Protein AF-A0A6A6E5L9-F1 (afdb_monomer_lite)

Organism: NCBI:txid1314779

Radius of gyration: 27.43 Å; chains: 1; bounding box: 79×65×77 Å

Sequence (277 aa):
MTTSHSPRHNPTTTSSPSPSDLKARLESALSDPRILITPLNTTIYTLPFGHSGFISYLLSRPDVQGPWKAHIEHPFLDRLANGTLPVEAFKYYMIQDYLYLIHFARANALAAYKATSMSTISRSAEIILHIQREMNLHASYCAELGVSLDEINATEEDQACTAYTRYLLDVGMREDWFALHVALAPCLIGYWVIARRLYEDPRTKKGEDGNRYWRWIENYVAKDYTEAVDLGTELLNENATMQSPTRIEEIVKIFIHATNMEKGFWDMGFGKIGEEQ

InterPro domains:
  IPR004305 Thiaminase-2/PQQC [PF03070] (62-269)
  IPR016084 Haem oxygenase-like, multi-helical [G3DSA:1.20.910.10] (48-270)
  IPR016084 Haem oxygenase-like, multi-helical [SSF48613] (52-270)
  IPR027574 Thiaminase II [TIGR04306] (65-270)
  IPR050967 Thiamine Salvage Pathway TenA [PTHR43198] (68-270)

Secondary structure (DSSP, 8-state):
---PPPPPPPPP--PPPPHHHHHHHHHHHHT-TT-------------S--TTHHHHHHHHSHHHHHHHHHHHT-HHHHHHHTT-S-HHHHHHHHHHHHHHHHHHHHHHHHHHHH-SSHHHHHHHHHHHHHHHHHHHHHHHHHHHTT--HHHHHHSPPPHHHHHHHHHHHHHHHHS-HHHHHHHHHHHHHHHHHHHHHHHH-TTS--GGGT-TTHHHHHHHTSHHHHHHHHHHHHHHHHHHTTS-HHHHHHHHHHHHHHHHHHHHHHHHHHHTTT---

Structure (mmCIF, N/CA/C/O backbone):
data_AF-A0A6A6E5L9-F1
#
_entry.id   AF-A0A6A6E5L9-F1
#
loop_
_atom_site.group_PDB
_atom_site.id
_atom_site.type_symbol
_atom_site.label_atom_id
_atom_site.label_alt_id
_atom_site.label_comp_id
_atom_site.label_asym_id
_atom_site.label_entity_id
_atom_site.label_seq_id
_atom_site.pdbx_PDB_ins_code
_atom_site.Cartn_x
_atom_site.Cartn_y
_atom_site.Cartn_z
_atom_site.occupancy
_atom_site.B_iso_or_equiv
_atom_site.auth_seq_id
_atom_site.auth_comp_id
_atom_site.auth_asym_id
_atom_site.auth_atom_id
_atom_site.pdbx_PDB_model_num
ATOM 1 N N . MET A 1 1 ? 53.138 50.948 -14.568 1.00 43.00 1 MET A N 1
AT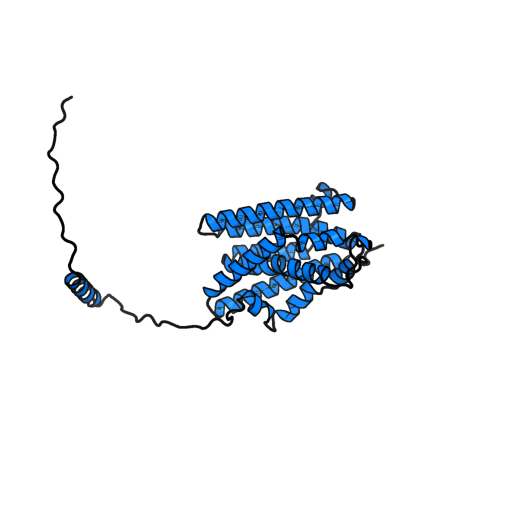OM 2 C CA . MET A 1 1 ? 52.969 49.595 -15.135 1.00 43.00 1 MET A CA 1
ATOM 3 C C . MET A 1 1 ? 52.291 49.741 -16.482 1.00 43.00 1 MET A C 1
ATOM 5 O O . MET A 1 1 ? 51.139 50.142 -16.543 1.00 43.00 1 MET A O 1
ATOM 9 N N . THR A 1 2 ? 53.061 49.553 -17.543 1.00 42.50 2 THR A N 1
ATOM 10 C CA . THR A 1 2 ? 52.656 49.590 -18.948 1.00 42.50 2 THR A CA 1
ATOM 11 C C . THR A 1 2 ? 52.268 48.179 -19.382 1.00 42.50 2 THR A C 1
ATOM 13 O O . THR A 1 2 ? 53.052 47.256 -19.180 1.00 42.50 2 THR A O 1
ATOM 16 N N . THR A 1 3 ? 51.103 47.990 -20.001 1.00 41.62 3 THR A N 1
ATOM 17 C CA . THR A 1 3 ? 50.814 46.770 -20.771 1.00 41.62 3 THR A CA 1
ATOM 18 C C . THR A 1 3 ? 50.165 47.126 -22.105 1.00 41.62 3 THR A C 1
ATOM 20 O O . THR A 1 3 ? 49.271 47.965 -22.207 1.00 41.62 3 THR A O 1
ATOM 23 N N . SER A 1 4 ? 50.730 46.525 -23.148 1.00 38.88 4 SER A N 1
ATOM 24 C CA . SER A 1 4 ? 50.510 46.761 -24.570 1.00 38.88 4 SER A CA 1
ATOM 25 C C . SER A 1 4 ? 49.188 46.183 -25.079 1.00 38.88 4 SER A C 1
ATOM 27 O O . SER A 1 4 ? 48.827 45.058 -24.736 1.00 38.88 4 SER A O 1
ATOM 29 N N . HIS A 1 5 ? 48.525 46.900 -25.986 1.00 41.97 5 HIS A N 1
ATOM 30 C CA . HIS A 1 5 ? 47.459 46.356 -26.830 1.00 41.97 5 HIS A CA 1
ATOM 31 C C . HIS A 1 5 ? 48.035 45.373 -27.864 1.00 41.97 5 HIS A C 1
ATOM 33 O O . HIS A 1 5 ? 48.866 45.761 -28.681 1.00 41.97 5 HIS A O 1
ATOM 39 N N . SER A 1 6 ? 47.565 44.122 -27.853 1.00 42.47 6 SER A N 1
ATOM 40 C CA . SER A 1 6 ? 47.722 43.181 -28.976 1.00 42.47 6 SER A CA 1
ATOM 41 C C . SER A 1 6 ? 46.487 43.245 -29.890 1.00 42.47 6 SER A C 1
ATOM 43 O O . SER A 1 6 ? 45.378 43.422 -29.377 1.00 42.47 6 SER A O 1
ATOM 45 N N . PRO A 1 7 ? 46.626 43.105 -31.221 1.00 46.38 7 PRO A N 1
ATOM 46 C CA . PRO A 1 7 ? 45.493 43.172 -32.137 1.00 46.38 7 PRO A CA 1
ATOM 47 C C . PRO A 1 7 ? 44.676 41.871 -32.119 1.00 46.38 7 PRO A C 1
ATOM 49 O O . PRO A 1 7 ? 45.222 40.773 -32.026 1.00 46.38 7 PRO A O 1
ATOM 52 N N . ARG A 1 8 ? 43.346 42.002 -32.215 1.00 43.66 8 ARG A N 1
ATOM 53 C CA . ARG A 1 8 ? 42.407 40.873 -32.321 1.00 43.66 8 ARG A CA 1
ATOM 54 C C . ARG A 1 8 ? 42.638 40.120 -33.634 1.00 43.66 8 ARG A C 1
ATOM 56 O O . ARG A 1 8 ? 42.518 40.706 -34.706 1.00 43.66 8 ARG A O 1
ATOM 63 N N . HIS A 1 9 ? 42.899 38.818 -33.545 1.00 44.38 9 HIS A N 1
ATOM 64 C CA . HIS A 1 9 ? 42.764 37.901 -34.673 1.00 44.38 9 HIS A CA 1
ATOM 65 C C . HIS A 1 9 ? 41.279 37.740 -35.027 1.00 44.38 9 HIS A C 1
ATOM 67 O O . HIS A 1 9 ? 40.472 37.374 -34.172 1.00 44.38 9 HIS A O 1
ATOM 73 N N . ASN A 1 10 ? 40.921 38.000 -36.286 1.00 44.16 10 ASN A N 1
ATOM 74 C CA . ASN A 1 10 ? 39.631 37.584 -36.832 1.00 44.16 10 ASN A CA 1
ATOM 75 C C . ASN A 1 10 ? 39.583 36.048 -36.894 1.00 44.16 10 ASN A C 1
ATOM 77 O O . ASN A 1 10 ? 40.533 35.451 -37.410 1.00 44.16 10 ASN A O 1
ATOM 81 N N . PRO A 1 11 ? 38.506 35.397 -36.422 1.00 45.00 11 PRO A N 1
ATOM 82 C CA . PRO A 1 11 ? 38.329 33.971 -36.629 1.00 45.00 11 PRO A CA 1
ATOM 83 C C . PRO A 1 11 ? 38.102 33.715 -38.121 1.00 45.00 11 PRO A C 1
ATOM 85 O O . PRO A 1 11 ? 37.200 34.280 -38.740 1.00 45.00 11 PRO A O 1
ATOM 88 N N . THR A 1 12 ? 38.951 32.878 -38.706 1.00 46.78 12 THR A N 1
ATOM 89 C CA . THR A 1 12 ? 38.753 32.302 -40.033 1.00 46.78 12 THR A CA 1
ATOM 90 C C . THR A 1 12 ? 37.403 31.592 -40.063 1.00 46.78 12 THR A C 1
ATOM 92 O O . THR A 1 12 ? 37.143 30.686 -39.275 1.00 46.78 12 THR A O 1
ATOM 95 N N . THR A 1 13 ? 36.528 32.014 -40.974 1.00 48.62 13 THR A N 1
ATOM 96 C CA . THR A 1 13 ? 35.259 31.346 -41.262 1.00 48.62 13 THR A CA 1
ATOM 97 C C . THR A 1 13 ? 35.551 29.973 -41.856 1.00 48.62 13 THR A C 1
ATOM 99 O O . THR A 1 13 ? 35.798 29.849 -43.055 1.00 48.62 13 THR A O 1
ATOM 102 N N . THR A 1 14 ? 35.557 28.934 -41.027 1.00 55.47 14 THR A N 1
ATOM 103 C CA . THR A 1 14 ? 35.505 27.555 -41.507 1.00 55.47 14 THR A CA 1
ATOM 104 C C . THR A 1 14 ? 34.090 27.305 -42.017 1.00 55.47 14 THR A C 1
ATOM 106 O O . THR A 1 14 ? 33.135 27.214 -41.249 1.00 55.47 14 THR A O 1
ATOM 109 N N . SER A 1 15 ? 33.932 27.265 -43.339 1.00 63.59 15 SER A N 1
ATOM 110 C CA . SER A 1 15 ? 32.669 26.891 -43.972 1.00 63.59 15 SER A CA 1
ATOM 111 C C . SER A 1 15 ? 32.269 25.488 -43.521 1.00 63.59 15 SER A C 1
ATOM 113 O O . SER A 1 15 ? 33.078 24.559 -43.597 1.00 63.59 15 SER A O 1
ATOM 115 N N . SER A 1 16 ? 31.029 25.334 -43.063 1.00 62.22 16 SER A N 1
ATOM 116 C CA . SER A 1 16 ? 30.440 24.043 -42.713 1.00 62.22 16 SER A CA 1
ATOM 117 C C . SER A 1 16 ? 30.610 23.057 -43.878 1.00 62.22 16 SER A C 1
ATOM 119 O O . SER A 1 16 ? 30.352 23.442 -45.021 1.00 62.22 16 SER A O 1
ATOM 121 N N . PRO A 1 17 ? 31.043 21.809 -43.628 1.00 67.75 17 PRO A N 1
ATOM 122 C CA . PRO A 1 17 ? 31.227 20.832 -44.694 1.00 67.75 17 PRO A CA 1
ATOM 123 C C . PRO A 1 17 ? 29.906 20.574 -45.420 1.00 67.75 17 PRO A C 1
ATOM 125 O O . PRO A 1 17 ? 28.837 20.540 -44.802 1.00 67.75 17 PRO A O 1
ATOM 128 N N . SER A 1 18 ? 29.985 20.388 -46.736 1.00 77.88 18 SER A N 1
ATOM 129 C CA . SER A 1 18 ? 28.808 20.083 -47.544 1.00 77.88 18 SER A CA 1
ATOM 130 C C . SER A 1 18 ? 28.237 18.701 -47.173 1.00 77.88 18 SER A C 1
ATOM 132 O O . SER A 1 18 ? 28.981 17.826 -46.716 1.00 77.88 18 SER A O 1
ATOM 134 N N . PRO A 1 19 ? 26.936 18.440 -47.392 1.00 71.19 19 PRO A N 1
ATOM 135 C CA . PRO A 1 19 ? 26.351 17.113 -47.175 1.00 71.19 19 PRO A CA 1
ATOM 136 C C . PRO A 1 19 ? 27.076 15.988 -47.937 1.00 71.19 19 PRO A C 1
ATOM 138 O O . PRO A 1 19 ? 27.169 14.864 -47.444 1.00 71.19 19 PRO A O 1
ATOM 141 N N . SER A 1 20 ? 27.643 16.294 -49.109 1.00 76.31 20 SER A N 1
ATOM 142 C CA . SER A 1 20 ? 28.487 15.376 -49.882 1.00 76.31 20 SER A CA 1
ATOM 143 C C . SER A 1 20 ? 29.809 15.048 -49.185 1.00 76.31 20 SER A C 1
ATOM 145 O O . SER A 1 20 ? 30.200 13.882 -49.166 1.00 76.31 20 SER A O 1
ATOM 147 N N . ASP A 1 21 ? 30.459 16.032 -48.556 1.00 78.12 21 ASP A N 1
ATOM 148 C CA . ASP A 1 21 ? 31.702 15.807 -47.804 1.00 78.12 21 ASP A CA 1
ATOM 149 C C . ASP A 1 21 ? 31.453 14.955 -46.557 1.00 78.12 21 ASP A C 1
ATOM 151 O O . ASP A 1 21 ? 32.252 14.087 -46.210 1.00 78.12 21 ASP A O 1
ATOM 155 N N . LEU A 1 22 ? 30.320 15.171 -45.885 1.00 71.38 22 LEU A N 1
ATOM 156 C CA . LEU A 1 22 ? 29.892 14.361 -44.744 1.00 71.38 22 LEU A CA 1
ATOM 157 C C . LEU A 1 22 ? 29.642 12.904 -45.142 1.00 71.38 22 LEU A C 1
ATOM 159 O O . LEU A 1 22 ? 30.108 12.000 -44.450 1.00 71.38 22 LEU A O 1
ATOM 163 N N . LYS A 1 23 ? 28.966 12.674 -46.273 1.00 73.00 23 LYS A N 1
ATOM 164 C CA . LYS A 1 23 ? 28.706 11.327 -46.793 1.00 73.00 23 LYS A CA 1
ATOM 165 C C . LYS A 1 23 ? 30.001 10.592 -47.145 1.00 73.00 23 LYS A C 1
ATOM 167 O O . LYS A 1 23 ? 30.191 9.469 -46.692 1.00 73.00 23 LYS A O 1
ATOM 172 N N . ALA A 1 24 ? 30.917 11.240 -47.865 1.00 78.00 24 ALA A N 1
ATOM 173 C CA . ALA A 1 24 ? 32.201 10.641 -48.232 1.00 78.00 24 ALA A CA 1
ATOM 174 C C . ALA A 1 24 ? 33.064 10.308 -47.000 1.00 78.00 24 ALA A C 1
ATOM 176 O O . ALA A 1 24 ? 33.714 9.264 -46.946 1.00 78.00 24 ALA A O 1
ATOM 177 N N . ARG A 1 25 ? 33.038 11.167 -45.970 1.00 79.62 25 ARG A N 1
ATOM 178 C CA . ARG A 1 25 ? 33.730 10.911 -44.695 1.00 79.62 25 ARG A CA 1
ATOM 179 C C . ARG A 1 25 ? 33.116 9.747 -43.920 1.00 79.62 25 ARG A C 1
ATOM 181 O O . ARG A 1 25 ? 33.861 8.971 -43.330 1.00 79.62 25 ARG A O 1
ATOM 188 N N . LEU A 1 26 ? 31.790 9.615 -43.934 1.00 73.06 26 LEU A N 1
ATOM 189 C CA . LEU A 1 26 ? 31.078 8.473 -43.356 1.00 73.06 26 LEU A CA 1
ATOM 190 C C . LEU A 1 26 ? 31.425 7.173 -44.084 1.00 73.06 26 LEU A C 1
ATOM 192 O O . LEU A 1 26 ? 31.803 6.209 -43.433 1.00 73.06 26 LEU A O 1
ATOM 196 N N . GLU A 1 27 ? 31.370 7.153 -45.415 1.00 78.25 27 GLU A N 1
ATOM 197 C CA . GLU A 1 27 ? 31.718 5.974 -46.219 1.00 78.25 27 GLU A CA 1
ATOM 198 C C . GLU A 1 27 ? 33.181 5.556 -46.017 1.00 78.25 27 GLU A C 1
ATOM 200 O O . GLU A 1 27 ? 33.467 4.373 -45.836 1.00 78.25 27 GLU A O 1
ATOM 205 N N . SER A 1 28 ? 34.104 6.522 -45.955 1.00 77.12 28 SER A N 1
ATOM 206 C CA . SER A 1 28 ? 35.512 6.249 -45.653 1.00 77.12 28 SER A CA 1
ATOM 207 C C . SER A 1 28 ? 35.699 5.684 -44.244 1.00 77.12 28 SER A C 1
ATOM 209 O O . SER A 1 28 ? 36.419 4.701 -44.081 1.00 77.12 28 SER A O 1
ATOM 211 N N . ALA A 1 29 ? 35.030 6.243 -43.233 1.00 73.00 29 ALA A N 1
ATOM 212 C CA . ALA A 1 29 ? 35.101 5.722 -41.871 1.00 73.00 29 ALA A CA 1
ATOM 213 C C . ALA A 1 29 ? 34.538 4.294 -41.791 1.00 73.00 29 ALA A C 1
ATOM 215 O O . ALA A 1 29 ? 35.174 3.415 -41.224 1.00 73.00 29 ALA A O 1
ATOM 216 N N . LEU A 1 30 ? 33.397 4.034 -42.432 1.00 70.75 30 LEU A N 1
ATOM 217 C CA . LEU A 1 30 ? 32.741 2.722 -42.459 1.00 70.75 30 LEU A CA 1
ATOM 218 C C . LEU A 1 30 ? 33.534 1.647 -43.224 1.00 70.75 30 LEU A C 1
ATOM 220 O O . LEU A 1 30 ? 33.251 0.464 -43.069 1.00 70.75 30 LEU A O 1
ATOM 224 N N . SER A 1 31 ? 34.528 2.042 -44.026 1.00 73.25 31 SER A N 1
ATOM 225 C CA . SER A 1 31 ? 35.445 1.123 -44.712 1.00 73.25 31 SER A CA 1
ATOM 226 C C . SER A 1 31 ? 36.648 0.680 -43.865 1.00 73.25 31 SER A C 1
ATOM 228 O O . SER A 1 31 ? 37.411 -0.182 -44.304 1.00 73.25 31 SER A O 1
ATOM 230 N N . ASP A 1 32 ? 36.834 1.238 -42.659 1.00 80.19 32 ASP A N 1
ATOM 231 C CA . ASP A 1 32 ? 37.875 0.782 -41.732 1.00 80.19 32 ASP A CA 1
ATOM 232 C C . ASP A 1 32 ? 37.552 -0.653 -41.270 1.00 80.19 32 ASP A C 1
ATOM 234 O O . ASP A 1 32 ? 36.516 -0.869 -40.639 1.00 80.19 32 ASP A O 1
ATOM 238 N N . PRO A 1 33 ? 38.424 -1.647 -41.520 1.00 66.00 33 PRO A N 1
ATOM 239 C CA . PRO A 1 33 ? 38.170 -3.047 -41.174 1.00 66.00 33 PRO A CA 1
ATOM 240 C C . PRO A 1 33 ? 38.091 -3.307 -39.659 1.00 66.00 33 PRO A C 1
ATOM 242 O O . PRO A 1 33 ? 37.761 -4.417 -39.244 1.00 66.00 33 PRO A O 1
ATOM 245 N N . ARG A 1 34 ? 38.394 -2.305 -38.821 1.00 72.50 34 ARG A N 1
ATOM 246 C CA . ARG A 1 34 ? 38.190 -2.333 -37.363 1.00 72.50 34 ARG A CA 1
ATOM 247 C C . ARG A 1 34 ? 36.791 -1.876 -36.948 1.00 72.50 34 ARG A C 1
ATOM 249 O O . ARG A 1 34 ? 36.420 -2.060 -35.791 1.00 72.50 34 ARG A O 1
ATOM 256 N N . ILE A 1 35 ? 36.028 -1.267 -37.855 1.00 60.81 35 ILE A N 1
ATOM 257 C CA . ILE A 1 35 ? 34.650 -0.854 -37.608 1.00 60.81 35 ILE A CA 1
ATOM 258 C C . ILE A 1 35 ? 33.733 -2.034 -37.921 1.00 60.81 35 ILE A C 1
ATOM 260 O O . ILE A 1 35 ? 33.514 -2.411 -39.070 1.00 60.81 35 ILE A O 1
ATOM 264 N N . LEU A 1 36 ? 33.185 -2.626 -36.862 1.00 50.28 36 LEU A N 1
ATOM 265 C CA . LEU A 1 36 ? 32.186 -3.679 -36.966 1.00 50.28 36 LEU A CA 1
ATOM 266 C C . LEU A 1 36 ? 30.808 -3.035 -37.179 1.00 50.28 36 LEU A C 1
ATOM 268 O O . LEU A 1 36 ? 30.221 -2.493 -36.244 1.00 50.28 36 LEU A O 1
ATOM 272 N N . ILE A 1 37 ? 30.290 -3.083 -38.406 1.00 63.22 37 ILE A N 1
ATOM 273 C CA . ILE A 1 37 ? 28.920 -2.653 -38.708 1.00 63.22 37 ILE A CA 1
ATOM 274 C C . ILE A 1 37 ? 28.002 -3.852 -38.496 1.00 63.22 37 ILE A C 1
ATOM 276 O O . ILE A 1 37 ? 27.889 -4.726 -39.355 1.00 63.22 37 ILE A O 1
ATOM 280 N N . THR A 1 38 ? 27.351 -3.912 -37.340 1.00 57.47 38 THR A N 1
ATOM 281 C CA . THR A 1 38 ? 26.276 -4.872 -37.096 1.00 57.47 38 THR A CA 1
ATOM 282 C C . THR A 1 38 ? 24.935 -4.232 -37.461 1.00 57.47 38 THR A C 1
ATOM 284 O O . THR A 1 38 ? 24.665 -3.100 -37.052 1.00 57.47 38 THR A O 1
ATOM 287 N N . PRO A 1 39 ? 24.070 -4.905 -38.241 1.00 56.75 39 PRO A N 1
ATOM 288 C CA . PRO A 1 39 ? 22.711 -4.425 -38.439 1.00 56.75 39 PRO A CA 1
ATOM 289 C C . PRO A 1 39 ? 22.001 -4.384 -37.082 1.00 56.75 39 PRO A C 1
ATOM 291 O O . PRO A 1 39 ? 22.027 -5.358 -36.326 1.00 56.75 39 PRO A O 1
ATOM 294 N N . LEU A 1 40 ? 21.364 -3.255 -36.768 1.00 59.78 40 LEU A N 1
ATOM 295 C CA . LEU A 1 40 ? 20.406 -3.197 -35.670 1.00 59.78 40 LEU A CA 1
ATOM 296 C C . LEU A 1 40 ? 19.236 -4.102 -36.059 1.00 59.78 40 LEU A C 1
ATOM 298 O O . LEU A 1 40 ? 18.382 -3.712 -36.852 1.00 59.78 40 LEU A O 1
ATOM 302 N N . ASN A 1 41 ? 19.199 -5.319 -35.523 1.00 56.91 41 ASN A N 1
ATOM 303 C CA . ASN A 1 41 ? 17.975 -6.104 -35.535 1.00 56.91 41 ASN A CA 1
ATOM 304 C C . ASN A 1 41 ? 16.958 -5.346 -34.678 1.00 56.91 41 ASN A C 1
ATOM 306 O O . ASN A 1 41 ? 17.018 -5.377 -33.449 1.00 56.91 41 ASN A O 1
ATOM 310 N N . THR A 1 42 ? 16.054 -4.611 -35.324 1.00 54.03 42 THR A N 1
ATOM 311 C CA . THR A 1 42 ? 14.905 -4.010 -34.651 1.00 54.03 42 THR A CA 1
ATOM 312 C C . THR A 1 42 ? 13.956 -5.134 -34.275 1.00 54.03 42 THR A C 1
ATOM 314 O O . THR A 1 42 ? 13.139 -5.574 -35.081 1.00 54.03 42 THR A O 1
ATOM 317 N N . THR A 1 43 ? 14.081 -5.636 -33.052 1.00 57.72 43 THR A N 1
ATOM 318 C CA . THR A 1 43 ? 13.113 -6.595 -32.539 1.00 57.72 43 THR A CA 1
ATOM 319 C C . THR A 1 43 ? 11.868 -5.843 -32.092 1.00 57.72 43 THR A C 1
ATOM 321 O O . THR A 1 43 ? 11.887 -5.120 -31.099 1.00 57.72 43 THR A O 1
ATOM 324 N N . ILE A 1 44 ? 10.790 -5.988 -32.860 1.00 62.41 44 ILE A N 1
ATOM 325 C CA . ILE A 1 44 ? 9.470 -5.470 -32.506 1.00 62.41 44 ILE A CA 1
ATOM 326 C C . ILE A 1 44 ? 8.824 -6.493 -31.576 1.00 62.41 44 ILE A C 1
ATOM 328 O O . ILE A 1 44 ? 8.576 -7.628 -31.980 1.00 62.41 44 ILE A O 1
ATOM 332 N N . TYR A 1 45 ? 8.541 -6.091 -30.343 1.00 63.47 45 TYR A N 1
ATOM 333 C CA . TYR A 1 45 ? 7.702 -6.859 -29.432 1.00 63.47 45 TYR A CA 1
ATOM 334 C C . TYR A 1 45 ? 6.405 -6.097 -29.196 1.00 63.47 45 TYR A C 1
ATOM 336 O O . TYR A 1 45 ? 6.410 -4.881 -29.011 1.00 63.47 45 TYR A O 1
ATOM 344 N N . THR A 1 46 ? 5.291 -6.819 -29.200 1.00 67.81 46 THR A N 1
ATOM 345 C CA . THR A 1 46 ? 4.000 -6.280 -28.778 1.00 67.81 46 THR A CA 1
ATOM 346 C C . THR A 1 46 ? 3.869 -6.501 -27.280 1.00 67.81 46 THR A C 1
ATOM 348 O O . THR A 1 46 ? 4.031 -7.624 -26.800 1.00 67.81 46 THR A O 1
ATOM 351 N N . LEU A 1 47 ? 3.600 -5.430 -26.538 1.00 72.62 47 LEU A N 1
ATOM 352 C CA . LEU A 1 47 ? 3.274 -5.544 -25.123 1.00 72.62 47 LEU A CA 1
ATOM 353 C C . LEU A 1 47 ? 1.939 -6.277 -24.959 1.00 72.62 47 LEU A C 1
ATOM 355 O O . LEU A 1 47 ? 1.049 -6.123 -25.798 1.00 72.62 47 LEU A O 1
ATOM 359 N N . PRO A 1 48 ? 1.766 -7.056 -23.881 1.00 74.50 48 PRO A N 1
ATOM 360 C CA . PRO A 1 48 ? 0.553 -7.844 -23.688 1.00 74.50 48 PRO A CA 1
ATOM 361 C C . PRO A 1 48 ? -0.666 -6.989 -23.296 1.00 74.50 48 PRO A C 1
ATOM 363 O O . PRO A 1 48 ? -1.778 -7.505 -23.221 1.00 74.50 48 PRO A O 1
ATOM 366 N N . PHE A 1 49 ? -0.475 -5.688 -23.058 1.00 81.75 49 PHE A N 1
ATOM 367 C CA . PHE A 1 49 ? -1.523 -4.739 -22.704 1.00 81.75 49 PHE A CA 1
ATOM 368 C C . PHE A 1 49 ? -1.763 -3.724 -23.823 1.00 81.75 49 PHE A C 1
ATOM 370 O O . PHE A 1 49 ? -0.835 -3.107 -24.341 1.00 81.75 49 PHE A O 1
ATOM 377 N N . GLY A 1 50 ? -3.037 -3.575 -24.193 1.00 71.00 50 GLY A N 1
ATOM 378 C CA . GLY A 1 50 ? -3.506 -2.600 -25.178 1.00 71.00 50 GLY A CA 1
ATOM 379 C C . GLY A 1 50 ? -3.915 -1.271 -24.536 1.00 71.00 50 GLY A C 1
ATOM 380 O O . GLY A 1 50 ? -3.399 -0.875 -23.495 1.00 71.00 50 GLY A O 1
ATOM 381 N N . HIS A 1 51 ? -4.901 -0.596 -25.134 1.00 69.62 51 HIS A N 1
ATOM 382 C CA . HIS A 1 51 ? -5.377 0.728 -24.700 1.00 69.62 51 HIS A CA 1
ATOM 383 C C . HIS A 1 51 ? -5.905 0.799 -23.258 1.00 69.62 51 HIS A C 1
ATOM 385 O O . HIS A 1 51 ? -5.985 1.888 -22.704 1.00 69.62 51 HIS A O 1
ATOM 391 N N . SER A 1 52 ? -6.262 -0.334 -22.646 1.00 76.81 52 SER A N 1
ATOM 392 C CA . SER A 1 52 ? -6.716 -0.398 -21.251 1.00 76.81 52 SER A CA 1
ATOM 393 C C . SER A 1 52 ? -5.596 -0.177 -20.224 1.00 76.81 52 SER A C 1
ATOM 395 O O . SER A 1 52 ? -5.888 0.037 -19.050 1.00 76.81 52 SER A O 1
ATOM 397 N N . GLY A 1 53 ? -4.327 -0.227 -20.645 1.00 89.38 53 GLY A N 1
ATOM 398 C CA . GLY A 1 53 ? -3.166 0.013 -19.790 1.00 89.38 53 GLY A CA 1
ATOM 399 C C . GLY A 1 53 ? -2.665 -1.221 -19.032 1.00 89.38 53 GLY A C 1
ATOM 400 O O . GLY A 1 53 ? -3.330 -2.258 -18.934 1.00 89.38 53 GLY A O 1
ATOM 401 N N . PHE A 1 54 ? -1.455 -1.094 -18.490 1.00 94.56 54 PHE A N 1
ATOM 402 C CA . PHE A 1 54 ? -0.752 -2.125 -17.730 1.00 94.56 54 PHE A CA 1
ATOM 403 C C . PHE A 1 54 ? -1.495 -2.547 -16.461 1.00 94.56 54 PHE A C 1
ATOM 405 O O . PHE A 1 54 ? -1.580 -3.743 -16.205 1.00 94.56 54 PHE A O 1
ATOM 412 N N . ILE A 1 55 ? -2.080 -1.616 -15.698 1.00 95.75 55 ILE A N 1
ATOM 413 C CA . ILE A 1 55 ? -2.819 -1.956 -14.469 1.00 95.75 55 ILE A CA 1
ATOM 414 C C . ILE A 1 55 ? -4.048 -2.813 -14.778 1.00 95.75 55 ILE A C 1
ATOM 416 O O . ILE A 1 55 ? -4.257 -3.842 -14.138 1.00 95.75 55 ILE A O 1
ATOM 420 N N . SER A 1 56 ? -4.828 -2.453 -15.802 1.00 94.31 56 SER A N 1
ATOM 421 C CA . SER A 1 56 ? -5.971 -3.269 -16.226 1.00 94.31 56 SER A CA 1
ATOM 422 C C . SER A 1 56 ? -5.531 -4.669 -16.653 1.00 94.31 56 SER A C 1
ATOM 424 O O . SER A 1 56 ? -6.157 -5.654 -16.263 1.00 94.31 56 SER A O 1
ATOM 426 N N . TYR A 1 57 ? -4.434 -4.766 -17.406 1.00 95.06 57 TYR A N 1
ATOM 427 C CA . TYR A 1 57 ? -3.847 -6.049 -17.768 1.00 95.06 57 TYR A CA 1
ATOM 428 C C . TYR A 1 57 ? -3.428 -6.852 -16.539 1.00 95.06 57 TYR A C 1
ATOM 430 O O . TYR A 1 57 ? -3.866 -7.991 -16.401 1.00 95.06 57 TYR A O 1
ATOM 438 N N . LEU A 1 58 ? -2.657 -6.253 -15.631 1.00 96.12 58 LEU A N 1
ATOM 439 C CA . LEU A 1 58 ? -2.152 -6.875 -14.412 1.00 96.12 58 LEU A CA 1
ATOM 440 C C . LEU A 1 58 ? -3.294 -7.480 -13.591 1.00 96.12 58 LEU A C 1
ATOM 442 O O . LEU A 1 58 ? -3.257 -8.668 -13.285 1.00 96.12 58 LEU A O 1
ATOM 446 N N . LEU A 1 59 ? -4.349 -6.705 -13.331 1.00 96.56 59 LEU A N 1
ATOM 447 C CA . LEU A 1 59 ? -5.515 -7.155 -12.564 1.00 96.56 59 LEU A CA 1
ATOM 448 C C . LEU A 1 59 ? -6.376 -8.192 -13.306 1.00 96.56 59 LEU A C 1
ATOM 450 O O . LEU A 1 59 ? -7.107 -8.956 -12.676 1.00 96.56 59 LEU A O 1
ATOM 454 N N . SER A 1 60 ? -6.293 -8.254 -14.639 1.00 95.81 60 SER A N 1
ATOM 455 C CA . SER A 1 60 ? -7.003 -9.257 -15.444 1.00 95.81 60 SER A CA 1
ATOM 456 C C . SER A 1 60 ? -6.299 -10.617 -15.506 1.00 95.81 60 SER A C 1
ATOM 458 O O . SER A 1 60 ? -6.909 -11.595 -15.943 1.00 95.81 60 SER A O 1
ATOM 460 N N . ARG A 1 61 ? -5.031 -10.708 -15.082 1.00 96.81 61 ARG A N 1
ATOM 461 C CA . ARG A 1 61 ? -4.259 -11.946 -15.207 1.00 96.81 61 ARG A CA 1
ATOM 462 C C . ARG A 1 61 ? -4.758 -13.042 -14.254 1.00 96.81 61 ARG A C 1
ATOM 464 O O . ARG A 1 61 ? -4.968 -12.765 -13.071 1.00 96.81 61 ARG A O 1
ATOM 471 N N . PRO A 1 62 ? -4.844 -14.310 -14.703 1.00 97.88 62 PRO A N 1
ATOM 472 C CA . PRO A 1 62 ? -5.297 -15.415 -13.853 1.00 97.88 62 PRO A CA 1
ATOM 473 C C . PRO A 1 62 ? -4.463 -15.635 -12.580 1.00 97.88 62 PRO A C 1
ATOM 475 O O . PRO A 1 62 ? -5.015 -15.982 -11.539 1.00 97.88 62 PRO A O 1
ATOM 478 N N . ASP A 1 63 ? -3.146 -15.422 -12.642 1.00 98.19 63 ASP A N 1
ATOM 479 C CA . ASP A 1 63 ? -2.223 -15.570 -11.507 1.00 98.19 63 ASP A CA 1
ATOM 480 C C . ASP A 1 63 ? -2.284 -14.399 -10.509 1.00 98.19 63 ASP A C 1
ATOM 482 O O . ASP A 1 63 ? -1.862 -14.549 -9.362 1.00 98.19 63 ASP A O 1
ATOM 486 N N . VAL A 1 64 ? -2.862 -13.261 -10.910 1.00 98.62 64 VAL A N 1
ATOM 487 C CA . VAL A 1 64 ? -3.070 -12.077 -10.062 1.00 98.62 64 VAL A CA 1
ATOM 488 C C . VAL A 1 64 ? -4.459 -12.071 -9.427 1.00 98.62 64 VAL A C 1
ATOM 490 O O . VAL A 1 64 ? -4.596 -11.676 -8.271 1.00 98.62 64 VAL A O 1
ATOM 493 N N . GLN A 1 65 ? -5.488 -12.542 -10.136 1.00 98.50 65 GLN A N 1
ATOM 494 C CA . GLN A 1 65 ? -6.883 -12.472 -9.683 1.00 98.50 65 GLN A CA 1
ATOM 495 C C . GLN A 1 65 ? -7.122 -13.120 -8.315 1.00 98.50 65 GLN A C 1
ATOM 497 O O . GLN A 1 65 ? -7.860 -12.567 -7.502 1.00 98.50 65 GLN A O 1
ATOM 502 N N . GLY A 1 66 ? -6.500 -14.273 -8.047 1.00 98.56 66 GLY A N 1
ATOM 503 C CA . GLY A 1 66 ? -6.616 -14.963 -6.759 1.00 98.56 66 GLY A CA 1
ATOM 504 C C . GLY A 1 66 ? -6.068 -14.127 -5.592 1.00 98.56 66 GLY A C 1
ATOM 505 O O . GLY A 1 66 ? -6.844 -13.767 -4.704 1.00 98.56 66 GLY A O 1
ATOM 506 N N . PRO A 1 67 ? -4.764 -13.785 -5.598 1.00 98.62 67 PRO A N 1
ATOM 507 C CA . PRO A 1 67 ? -4.158 -12.895 -4.605 1.00 98.62 67 PRO A CA 1
ATOM 508 C C . PRO A 1 67 ? -4.892 -11.559 -4.465 1.00 98.62 67 PRO A C 1
ATOM 510 O O . PRO A 1 67 ? -5.202 -11.143 -3.351 1.00 98.62 67 PRO A O 1
ATOM 513 N N . TRP A 1 68 ? -5.231 -10.919 -5.589 1.00 98.75 68 TRP A N 1
ATOM 514 C CA . TRP A 1 68 ? -5.929 -9.635 -5.603 1.00 98.75 68 TRP A CA 1
ATOM 515 C C . TRP A 1 68 ? -7.270 -9.720 -4.890 1.00 98.75 68 TRP A C 1
ATOM 517 O O . TRP A 1 68 ? -7.524 -8.947 -3.972 1.00 98.75 68 TRP A O 1
ATOM 527 N N . LYS A 1 69 ? -8.094 -10.714 -5.238 1.00 98.56 69 LYS A N 1
ATOM 528 C CA . LYS A 1 69 ? -9.378 -10.951 -4.578 1.00 98.56 69 LYS A CA 1
ATOM 529 C C . LYS A 1 69 ? -9.208 -11.200 -3.079 1.00 98.56 69 LYS A C 1
ATOM 531 O O . LYS A 1 69 ? -9.951 -10.631 -2.290 1.00 98.56 69 LYS A O 1
ATOM 536 N N . ALA A 1 70 ? -8.228 -12.010 -2.680 1.00 98.44 70 ALA A N 1
ATOM 537 C CA . ALA A 1 70 ? -7.968 -12.299 -1.269 1.00 98.44 70 ALA A CA 1
ATOM 538 C C . ALA A 1 70 ? -7.571 -11.049 -0.464 1.00 98.44 70 ALA A C 1
ATOM 540 O O . ALA A 1 70 ? -7.901 -10.958 0.717 1.00 98.44 70 ALA A O 1
ATOM 541 N N . HIS A 1 71 ? -6.896 -10.090 -1.101 1.00 98.50 71 HIS A N 1
ATOM 542 C CA . HIS A 1 71 ? -6.609 -8.784 -0.519 1.00 98.50 71 HIS A CA 1
ATOM 543 C C . HIS A 1 71 ? -7.864 -7.900 -0.451 1.00 98.50 71 HIS A C 1
ATOM 545 O O . HIS A 1 71 ? -8.224 -7.433 0.629 1.00 98.50 71 HIS A O 1
ATOM 551 N N . ILE A 1 72 ? -8.550 -7.676 -1.578 1.00 98.50 72 ILE A N 1
ATOM 552 C CA . ILE A 1 72 ? -9.611 -6.663 -1.636 1.00 98.50 72 ILE A CA 1
ATOM 553 C C . ILE A 1 72 ? -10.946 -7.135 -1.049 1.00 98.50 72 ILE A C 1
ATOM 555 O O . ILE A 1 72 ? -11.769 -6.310 -0.669 1.00 98.50 72 ILE A O 1
ATOM 559 N N . GLU A 1 73 ? -11.208 -8.438 -0.961 1.00 98.12 73 GLU A N 1
ATOM 560 C CA . GLU A 1 73 ? -12.439 -9.041 -0.410 1.00 98.12 73 GLU A CA 1
ATOM 561 C C . GLU A 1 73 ? -12.175 -9.787 0.911 1.00 98.12 73 GLU A C 1
ATOM 563 O O . GLU A 1 73 ? -12.843 -10.768 1.233 1.00 98.12 73 GLU A O 1
ATOM 568 N N . HIS A 1 74 ? -11.172 -9.361 1.684 1.00 98.56 74 HIS A N 1
ATOM 569 C CA . HIS A 1 74 ? -10.842 -10.017 2.946 1.00 98.56 74 HIS A CA 1
ATOM 570 C C . HIS A 1 74 ? -11.992 -9.918 3.980 1.00 98.56 74 HIS A C 1
ATOM 572 O O . HIS A 1 74 ? -12.544 -8.830 4.148 1.00 98.56 74 HIS A O 1
ATOM 578 N N . PRO A 1 75 ? -12.303 -10.969 4.773 1.00 97.75 75 PRO A N 1
ATOM 579 C CA . PRO A 1 75 ? -13.382 -10.938 5.779 1.00 97.75 75 PRO A CA 1
ATOM 580 C C . PRO A 1 75 ? -13.266 -9.847 6.858 1.00 97.75 75 PRO A C 1
ATOM 582 O O . PRO A 1 75 ? -14.255 -9.486 7.498 1.00 97.75 75 PRO A O 1
ATOM 585 N N . PHE A 1 76 ? -12.061 -9.312 7.076 1.00 98.12 76 PHE A N 1
ATOM 586 C CA . PHE A 1 76 ? -11.845 -8.122 7.909 1.00 98.12 76 PHE A CA 1
ATOM 587 C C . PHE A 1 76 ? -12.660 -6.924 7.390 1.00 98.12 76 PHE A C 1
ATOM 589 O O . PHE A 1 76 ? -13.306 -6.225 8.169 1.00 98.12 76 PHE A O 1
ATOM 596 N N . LEU A 1 77 ? -12.698 -6.746 6.067 1.00 98.00 77 LEU A N 1
ATOM 597 C CA . LEU A 1 77 ? -13.378 -5.650 5.381 1.00 98.00 77 LEU A CA 1
ATOM 598 C C . LEU A 1 77 ? -14.900 -5.800 5.429 1.00 98.00 77 LEU A C 1
ATOM 600 O O . LEU A 1 77 ? -15.599 -4.804 5.584 1.00 98.00 77 LEU A O 1
ATOM 604 N N . ASP A 1 78 ? -15.422 -7.028 5.379 1.00 96.62 78 ASP A N 1
ATOM 605 C CA . ASP A 1 78 ? -16.861 -7.280 5.535 1.00 96.62 78 ASP A CA 1
ATOM 606 C C . ASP A 1 78 ? -17.351 -6.856 6.926 1.00 96.62 78 ASP A C 1
ATOM 608 O O . ASP A 1 78 ? -18.402 -6.227 7.075 1.00 96.62 78 ASP A O 1
ATOM 612 N N . ARG A 1 79 ? -16.562 -7.173 7.963 1.00 97.44 79 ARG A N 1
ATOM 613 C CA . ARG A 1 79 ? -16.840 -6.764 9.347 1.00 97.44 79 ARG A CA 1
ATOM 614 C C . ARG A 1 79 ? -16.673 -5.259 9.558 1.00 97.44 79 ARG A C 1
ATOM 616 O O . ARG A 1 79 ? -17.402 -4.665 10.352 1.00 97.44 79 ARG A O 1
ATOM 623 N N . LEU A 1 80 ? -15.732 -4.637 8.854 1.00 97.31 80 LEU A N 1
ATOM 624 C CA . LEU A 1 80 ? -15.572 -3.185 8.839 1.00 97.31 80 LEU A CA 1
ATOM 625 C C . LEU A 1 80 ? -16.802 -2.518 8.199 1.00 97.31 80 LEU A C 1
ATOM 627 O O . LEU A 1 80 ? -17.389 -1.603 8.776 1.00 97.31 80 LEU A O 1
ATOM 631 N N . ALA A 1 81 ? -17.253 -3.026 7.051 1.00 97.56 81 ALA A N 1
ATOM 632 C CA . ALA A 1 81 ? -18.377 -2.483 6.292 1.00 97.56 81 ALA A CA 1
ATOM 633 C C . ALA A 1 81 ? -19.717 -2.580 7.036 1.00 97.56 81 ALA A C 1
ATOM 635 O O . ALA A 1 81 ? -20.545 -1.672 6.973 1.00 97.56 81 ALA A O 1
ATOM 636 N N . ASN A 1 82 ? -19.946 -3.671 7.769 1.00 96.25 82 ASN A N 1
ATOM 637 C CA . ASN A 1 82 ? -21.182 -3.867 8.531 1.00 96.25 82 ASN A CA 1
ATOM 638 C C . ASN A 1 82 ? -21.125 -3.303 9.970 1.00 96.25 82 ASN A C 1
ATOM 640 O O . ASN A 1 82 ? -22.109 -3.421 10.713 1.00 96.25 82 ASN A O 1
ATOM 644 N N . GLY A 1 83 ? -19.993 -2.705 10.363 1.00 96.00 83 GLY A N 1
ATOM 645 C CA . GLY A 1 83 ? -19.762 -2.125 11.687 1.00 96.00 83 GLY A CA 1
ATOM 646 C C . GLY A 1 83 ? -19.638 -3.144 12.829 1.00 96.00 83 GLY A C 1
ATOM 647 O O . GLY A 1 83 ? -19.853 -2.777 13.980 1.00 96.00 83 GLY A O 1
ATOM 648 N N . THR A 1 84 ? -19.348 -4.418 12.537 1.00 96.25 84 THR A N 1
ATOM 649 C CA . THR A 1 84 ? -19.238 -5.507 13.537 1.00 96.25 84 THR A CA 1
ATOM 650 C C . THR A 1 84 ? -17.808 -5.974 13.799 1.00 96.25 84 THR A C 1
ATOM 652 O O . THR A 1 84 ? -17.599 -6.932 14.547 1.00 96.25 84 THR A O 1
ATOM 655 N N . LEU A 1 85 ? -16.813 -5.341 13.175 1.00 96.81 85 LEU A N 1
ATOM 656 C CA . LEU A 1 85 ? -15.411 -5.584 13.498 1.00 96.81 85 LEU A CA 1
ATOM 657 C C . LEU A 1 85 ? -15.178 -5.266 14.988 1.00 96.81 85 LEU A C 1
ATOM 659 O O . LEU A 1 85 ? -15.635 -4.223 15.451 1.00 96.81 85 LEU A O 1
ATOM 663 N N . PRO A 1 86 ? -14.521 -6.141 15.769 1.00 95.94 86 PRO A N 1
ATOM 664 C CA . PRO A 1 86 ? -14.135 -5.806 17.133 1.00 95.94 86 PRO A CA 1
ATOM 665 C C . PRO A 1 86 ? -13.196 -4.599 17.168 1.00 95.94 86 PRO A C 1
ATOM 667 O O . PRO A 1 86 ? -12.313 -4.446 16.322 1.00 95.94 86 PRO A O 1
ATOM 670 N N . VAL A 1 87 ? -13.367 -3.748 18.176 1.00 93.69 87 VAL A N 1
ATOM 671 C CA . VAL A 1 87 ? -12.595 -2.504 18.308 1.00 93.69 87 VAL A CA 1
ATOM 672 C C . VAL A 1 87 ? -11.112 -2.783 18.465 1.00 93.69 87 VAL A C 1
ATOM 674 O O . VAL A 1 87 ? -10.320 -2.128 17.799 1.00 93.69 87 VAL A O 1
ATOM 677 N N . GLU A 1 88 ? -10.743 -3.775 19.275 1.00 93.81 88 GLU A N 1
ATOM 678 C CA . GLU A 1 88 ? -9.338 -4.121 19.500 1.00 93.81 88 GLU A CA 1
ATOM 679 C C . GLU A 1 88 ? -8.663 -4.649 18.229 1.00 93.81 88 GLU A C 1
ATOM 681 O O . GLU A 1 88 ? -7.514 -4.309 17.969 1.00 93.81 88 GLU A O 1
ATOM 686 N N . ALA A 1 89 ? -9.388 -5.383 17.375 1.00 96.06 89 ALA A N 1
ATOM 687 C CA . ALA A 1 89 ? -8.870 -5.818 16.077 1.00 96.06 89 ALA A CA 1
ATOM 688 C C . ALA A 1 89 ? -8.590 -4.629 15.145 1.00 96.06 89 ALA A C 1
ATOM 690 O O . ALA A 1 89 ? -7.530 -4.557 14.523 1.00 96.06 89 ALA A O 1
ATOM 691 N N . PHE A 1 90 ? -9.513 -3.664 15.086 1.00 95.31 90 PHE A N 1
ATOM 692 C CA . PHE A 1 90 ? -9.311 -2.440 14.310 1.00 95.31 90 PHE A CA 1
ATOM 693 C C . PHE A 1 90 ? -8.184 -1.573 14.881 1.00 95.31 90 PHE A C 1
ATOM 695 O O . PHE A 1 90 ? -7.341 -1.088 14.137 1.00 95.31 90 PHE A O 1
ATOM 702 N N . LYS A 1 91 ? -8.138 -1.407 16.204 1.00 94.31 91 LYS A N 1
ATOM 703 C CA . LYS A 1 91 ? -7.095 -0.660 16.910 1.00 94.31 91 LYS A CA 1
ATOM 704 C C . LYS A 1 91 ? -5.715 -1.264 16.657 1.00 94.31 91 LYS A C 1
ATOM 706 O O . LYS A 1 91 ? -4.793 -0.528 16.325 1.00 94.31 91 LYS A O 1
ATOM 711 N N . TYR A 1 92 ? -5.584 -2.587 16.750 1.00 96.00 92 TYR 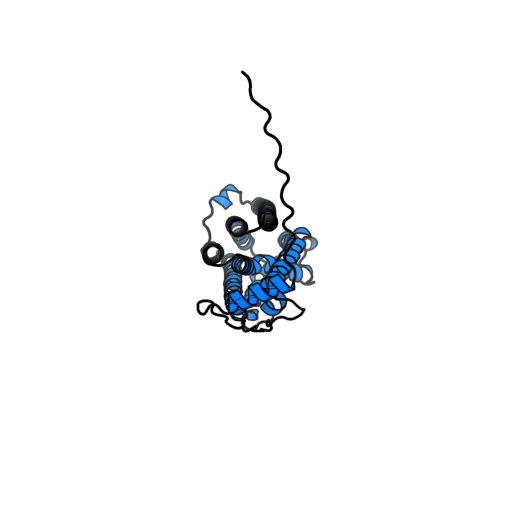A N 1
ATOM 712 C CA . TYR A 1 92 ? -4.335 -3.286 16.451 1.00 96.00 92 TYR A CA 1
ATOM 713 C C . TYR A 1 92 ? -3.887 -3.048 15.004 1.00 96.00 92 TYR A C 1
ATOM 715 O O . TYR A 1 92 ? -2.736 -2.687 14.769 1.00 96.00 92 TYR A O 1
ATOM 723 N N . TYR A 1 93 ? -4.817 -3.159 14.049 1.00 96.81 93 TYR A N 1
ATOM 724 C CA . TYR A 1 93 ? -4.570 -2.820 12.648 1.00 96.81 93 TYR A CA 1
ATOM 725 C C . TYR A 1 93 ? -4.090 -1.368 12.477 1.00 96.81 93 TYR A C 1
ATOM 727 O O . TYR A 1 93 ? -3.047 -1.161 11.870 1.00 96.81 93 TYR A O 1
ATOM 735 N N . MET A 1 94 ? -4.771 -0.376 13.064 1.00 95.75 94 MET A N 1
ATOM 736 C CA . MET A 1 94 ? -4.402 1.043 12.929 1.00 95.75 94 MET A CA 1
ATOM 737 C C . MET A 1 94 ? -3.024 1.368 13.526 1.00 95.75 94 MET A C 1
ATOM 739 O O . MET A 1 94 ? -2.291 2.186 12.971 1.00 95.75 94 MET A O 1
ATOM 743 N N . ILE A 1 95 ? -2.653 0.729 14.642 1.00 96.50 95 ILE A N 1
ATOM 744 C CA . ILE A 1 95 ? -1.318 0.874 15.246 1.00 96.50 95 ILE A CA 1
ATOM 745 C C . ILE A 1 95 ? -0.250 0.345 14.286 1.00 96.50 95 ILE A C 1
ATOM 747 O O . ILE A 1 95 ? 0.732 1.031 14.005 1.00 96.50 95 ILE A O 1
ATOM 751 N N . GLN A 1 96 ? -0.452 -0.861 13.756 1.00 97.94 96 GLN A N 1
ATOM 752 C CA . GLN A 1 96 ? 0.495 -1.477 12.830 1.00 97.94 96 GLN A CA 1
ATOM 753 C C . GLN A 1 96 ? 0.554 -0.735 11.492 1.00 97.94 96 GLN A C 1
ATOM 755 O O . GLN A 1 96 ? 1.632 -0.618 10.917 1.00 97.94 96 GLN A O 1
ATOM 760 N N . ASP A 1 97 ? -0.565 -0.178 11.024 1.00 97.06 97 ASP A N 1
ATOM 761 C CA . ASP A 1 97 ? -0.625 0.625 9.801 1.00 97.06 97 ASP A CA 1
ATOM 762 C C . ASP A 1 97 ? 0.133 1.949 9.958 1.00 97.06 97 ASP A C 1
ATOM 764 O O . ASP A 1 97 ? 0.897 2.344 9.081 1.00 97.06 97 ASP A O 1
ATOM 768 N N . TYR A 1 98 ? 0.059 2.586 11.132 1.00 97.38 98 TYR A N 1
ATOM 769 C CA . TYR A 1 98 ? 0.905 3.741 11.438 1.00 97.38 98 TYR A CA 1
ATOM 770 C C . TYR A 1 98 ? 2.405 3.401 11.336 1.00 97.38 98 TYR A C 1
ATOM 772 O O . TYR A 1 98 ? 3.177 4.153 10.736 1.00 97.38 98 TYR A O 1
ATOM 780 N N . LEU A 1 99 ? 2.830 2.256 11.886 1.00 97.94 99 LEU A N 1
ATOM 781 C CA . LEU A 1 99 ? 4.220 1.790 11.790 1.00 97.94 99 LEU A CA 1
ATOM 782 C C . LEU A 1 99 ? 4.603 1.423 10.347 1.00 97.94 99 LEU A C 1
ATOM 784 O O . LEU A 1 99 ? 5.705 1.745 9.893 1.00 97.94 99 LEU A O 1
ATOM 788 N N . TYR A 1 100 ? 3.686 0.808 9.596 1.00 98.44 100 TYR A N 1
ATOM 789 C CA . TYR A 1 100 ? 3.851 0.522 8.173 1.00 98.44 100 TYR A CA 1
ATOM 790 C C . TYR A 1 100 ? 4.085 1.807 7.368 1.00 98.44 100 TYR A C 1
ATOM 792 O O . TYR A 1 100 ? 5.037 1.867 6.584 1.00 98.44 100 TYR A O 1
ATOM 800 N N . LEU A 1 101 ? 3.300 2.864 7.611 1.00 97.62 101 LEU A N 1
ATOM 801 C CA . LEU A 1 101 ? 3.404 4.141 6.900 1.00 97.62 101 LEU A CA 1
ATOM 802 C C . LEU A 1 101 ? 4.772 4.818 7.076 1.00 97.62 101 LEU A C 1
ATOM 804 O O . LEU A 1 101 ? 5.258 5.461 6.142 1.00 97.62 101 LEU A O 1
ATOM 808 N N . ILE A 1 102 ? 5.466 4.603 8.201 1.00 98.00 102 ILE A N 1
ATOM 809 C CA . ILE A 1 102 ? 6.862 5.048 8.370 1.00 98.00 102 ILE A CA 1
ATOM 810 C C . ILE A 1 102 ? 7.761 4.393 7.313 1.00 98.00 102 ILE A C 1
ATOM 812 O O . ILE A 1 102 ? 8.574 5.060 6.666 1.00 98.00 102 ILE A O 1
ATOM 816 N N . HIS A 1 103 ? 7.629 3.083 7.101 1.00 98.38 103 HIS A N 1
ATOM 817 C CA . HIS A 1 103 ? 8.421 2.370 6.095 1.00 98.38 103 HIS A CA 1
ATOM 818 C C . HIS A 1 103 ? 7.939 2.637 4.675 1.00 98.38 103 HIS A C 1
ATOM 820 O O . HIS A 1 103 ? 8.768 2.692 3.769 1.00 98.38 103 HIS A O 1
ATOM 826 N N . PHE A 1 104 ? 6.647 2.883 4.480 1.00 97.88 104 PHE A N 1
ATOM 827 C CA . PHE A 1 104 ? 6.099 3.328 3.204 1.00 97.88 104 PHE A CA 1
ATOM 828 C C . PHE A 1 104 ? 6.677 4.698 2.802 1.00 97.88 104 PHE A C 1
ATOM 830 O O . PHE A 1 104 ? 7.098 4.891 1.658 1.00 97.88 104 PHE A O 1
ATOM 837 N N . ALA A 1 105 ? 6.836 5.622 3.757 1.00 98.06 105 ALA A N 1
ATOM 838 C CA . ALA A 1 105 ? 7.547 6.883 3.546 1.00 98.06 105 ALA A CA 1
ATOM 839 C C . ALA A 1 105 ? 9.034 6.658 3.218 1.00 98.06 105 ALA A C 1
ATOM 841 O O . ALA A 1 105 ? 9.569 7.288 2.304 1.00 98.06 105 ALA A O 1
ATOM 842 N N . ARG A 1 106 ? 9.709 5.717 3.896 1.00 98.62 106 ARG A N 1
ATOM 843 C CA . ARG A 1 106 ? 11.102 5.341 3.576 1.00 98.62 106 ARG A CA 1
ATOM 844 C C . ARG A 1 106 ? 11.238 4.738 2.176 1.00 98.62 106 ARG A C 1
ATOM 846 O O . ARG A 1 106 ? 12.206 5.044 1.484 1.00 98.62 106 ARG A O 1
ATOM 853 N N . ALA A 1 107 ? 10.283 3.919 1.741 1.00 98.44 107 ALA A N 1
ATOM 854 C CA . ALA A 1 107 ? 10.251 3.364 0.392 1.00 98.44 107 ALA A CA 1
ATOM 855 C C . ALA A 1 107 ? 10.075 4.472 -0.661 1.00 98.44 107 ALA A C 1
ATOM 857 O O . ALA A 1 107 ? 10.796 4.495 -1.655 1.00 98.44 107 ALA A O 1
ATOM 858 N N . ASN A 1 108 ? 9.215 5.460 -0.405 1.00 97.69 108 ASN A N 1
ATOM 859 C CA . ASN A 1 108 ? 9.076 6.628 -1.279 1.00 97.69 108 ASN A CA 1
ATOM 860 C C . ASN A 1 108 ? 10.329 7.528 -1.274 1.00 97.69 108 ASN A C 1
ATOM 862 O O . ASN A 1 108 ? 10.721 8.058 -2.313 1.00 97.69 108 ASN A O 1
ATOM 866 N N . ALA A 1 109 ? 11.037 7.639 -0.148 1.00 98.31 109 ALA A N 1
ATOM 867 C CA . ALA A 1 109 ? 12.339 8.310 -0.108 1.00 98.31 109 ALA A CA 1
ATOM 868 C C . ALA A 1 109 ? 13.400 7.558 -0.933 1.00 98.31 109 ALA A C 1
ATOM 870 O O . ALA A 1 109 ? 14.229 8.175 -1.601 1.00 98.31 109 ALA A O 1
ATOM 871 N N . LEU A 1 110 ? 13.353 6.225 -0.943 1.00 98.31 110 LEU A N 1
ATOM 872 C CA . LEU A 1 110 ? 14.207 5.399 -1.794 1.00 98.31 110 LEU A CA 1
ATOM 873 C C . LEU A 1 110 ? 13.852 5.540 -3.283 1.00 98.31 110 LEU A C 1
ATOM 875 O O . LEU A 1 110 ? 14.751 5.582 -4.123 1.00 98.31 110 LEU A O 1
ATOM 879 N N . ALA A 1 111 ? 12.568 5.684 -3.620 1.00 96.94 111 ALA A N 1
ATOM 880 C CA . ALA A 1 111 ? 12.138 6.063 -4.964 1.00 96.94 111 ALA A CA 1
ATOM 881 C C . ALA A 1 111 ? 12.704 7.433 -5.376 1.00 96.94 111 ALA A C 1
ATOM 883 O O . ALA A 1 111 ? 13.226 7.557 -6.485 1.00 96.94 111 ALA A O 1
ATOM 884 N N . ALA A 1 112 ? 12.697 8.422 -4.473 1.00 97.25 112 ALA A N 1
ATOM 885 C CA . ALA A 1 112 ? 13.338 9.716 -4.707 1.00 97.25 112 ALA A CA 1
ATOM 886 C C . ALA A 1 112 ? 14.848 9.565 -4.952 1.00 97.25 112 ALA A C 1
ATOM 888 O O . ALA A 1 112 ? 15.384 10.146 -5.888 1.00 97.25 112 ALA A O 1
ATOM 889 N N . TYR A 1 113 ? 15.535 8.745 -4.152 1.00 97.62 113 TYR A N 1
ATOM 890 C CA . TYR A 1 113 ? 16.967 8.475 -4.312 1.00 97.62 113 TYR A CA 1
ATOM 891 C C . TYR A 1 113 ? 17.309 7.840 -5.670 1.00 97.62 113 TYR A C 1
ATOM 893 O O . TYR A 1 113 ? 18.340 8.155 -6.259 1.00 97.62 113 TYR A O 1
ATOM 901 N N . LYS A 1 114 ? 16.445 6.957 -6.183 1.00 95.56 114 LYS A N 1
ATOM 902 C CA . LYS A 1 114 ? 16.624 6.306 -7.492 1.00 95.56 114 LYS A CA 1
ATOM 903 C C . LYS A 1 114 ? 16.265 7.185 -8.681 1.00 95.56 114 LYS A C 1
ATOM 905 O O . LYS A 1 114 ? 16.607 6.841 -9.812 1.00 95.56 114 LYS A O 1
ATOM 910 N N . ALA A 1 115 ? 15.525 8.261 -8.454 1.00 93.44 115 ALA A N 1
ATOM 911 C CA . ALA A 1 115 ? 15.075 9.129 -9.519 1.00 93.44 115 ALA A CA 1
ATOM 912 C C . ALA A 1 115 ? 16.251 9.865 -10.176 1.00 93.44 115 ALA A C 1
ATOM 914 O O . ALA A 1 115 ? 17.188 10.315 -9.520 1.00 93.44 115 ALA A O 1
ATOM 915 N N . THR A 1 116 ? 16.175 10.032 -11.494 1.00 92.38 116 THR A N 1
ATOM 916 C CA . THR A 1 116 ? 17.209 10.703 -12.303 1.00 92.38 116 THR A CA 1
ATOM 917 C C . THR A 1 116 ? 16.833 12.134 -12.686 1.00 92.38 116 THR A C 1
ATOM 919 O O . THR A 1 116 ? 17.615 12.826 -13.336 1.00 92.38 116 THR A O 1
ATOM 922 N N . SER A 1 117 ? 15.646 12.599 -12.284 1.00 93.50 117 SER A N 1
ATOM 923 C CA . SER A 1 117 ? 15.135 13.934 -12.588 1.00 93.50 117 SER A CA 1
ATOM 924 C C . SER A 1 117 ? 14.611 14.628 -11.331 1.00 93.50 117 SER A C 1
ATOM 926 O O . SER A 1 117 ? 14.031 13.995 -10.446 1.00 93.50 117 SER A O 1
ATOM 928 N N . MET A 1 118 ? 14.781 15.951 -11.266 1.00 95.44 118 MET A N 1
ATOM 929 C CA . MET A 1 118 ? 14.287 16.742 -10.136 1.00 95.44 118 MET A CA 1
ATOM 930 C C . MET A 1 118 ? 12.760 16.680 -10.014 1.00 95.44 118 MET A C 1
ATOM 932 O O . MET A 1 118 ? 12.247 16.660 -8.903 1.00 95.44 118 MET A O 1
ATOM 936 N N . SER A 1 119 ? 12.028 16.582 -11.128 1.00 92.12 119 SER A N 1
ATOM 937 C CA . SER A 1 119 ? 10.567 16.451 -11.102 1.00 92.12 119 SER A CA 1
ATOM 938 C C . SER A 1 119 ? 10.117 15.167 -10.398 1.00 92.12 119 SER A C 1
ATOM 940 O O . SER A 1 119 ? 9.238 15.219 -9.541 1.00 92.12 119 SER A O 1
ATOM 942 N N . THR A 1 120 ? 10.749 14.024 -10.684 1.00 90.75 120 THR A N 1
ATOM 943 C CA . THR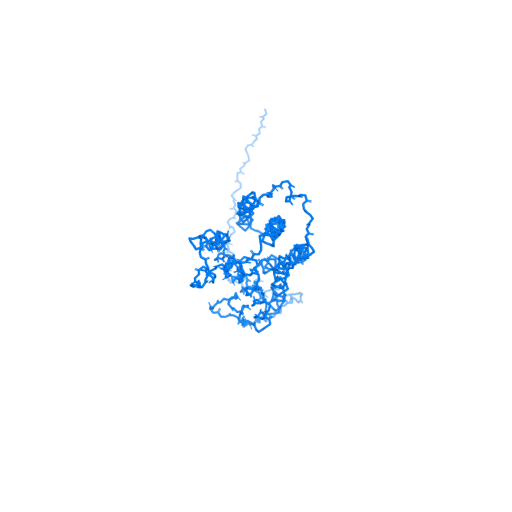 A 1 120 ? 10.434 12.750 -10.013 1.00 90.75 120 THR A CA 1
ATOM 944 C C . THR A 1 120 ? 10.851 12.760 -8.534 1.00 90.75 120 THR A C 1
ATOM 946 O O . THR A 1 120 ? 10.138 12.211 -7.689 1.00 90.75 120 THR A O 1
ATOM 949 N N . ILE A 1 121 ? 11.966 13.424 -8.196 1.00 95.88 121 ILE A N 1
ATOM 950 C CA . ILE A 1 121 ? 12.390 13.637 -6.800 1.00 95.88 121 ILE A CA 1
ATOM 951 C C . ILE A 1 121 ? 11.332 14.447 -6.043 1.00 95.88 121 ILE A C 1
ATOM 953 O O . ILE A 1 121 ? 10.869 14.014 -4.988 1.00 95.88 121 ILE A O 1
ATOM 957 N N . SER A 1 122 ? 10.917 15.592 -6.592 1.00 94.88 122 SER A N 1
ATOM 958 C CA . SER A 1 122 ? 9.891 16.448 -5.989 1.00 94.88 122 SER A CA 1
ATOM 959 C C . SER A 1 122 ? 8.575 15.702 -5.803 1.00 94.88 122 SER A C 1
ATOM 961 O O . SER A 1 122 ? 7.987 15.786 -4.728 1.00 94.88 122 SER A O 1
ATOM 963 N N . ARG A 1 123 ? 8.156 14.892 -6.784 1.00 90.25 123 ARG A N 1
ATOM 964 C CA . ARG 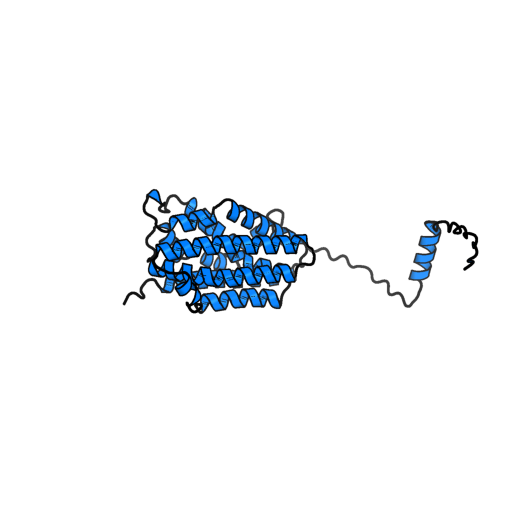A 1 123 ? 6.923 14.110 -6.656 1.00 90.25 123 ARG A CA 1
ATOM 965 C C . ARG A 1 123 ? 6.990 13.076 -5.533 1.00 90.25 123 ARG A C 1
ATOM 967 O O . ARG A 1 123 ? 6.034 12.918 -4.780 1.00 90.25 123 ARG A O 1
ATOM 974 N N . SER A 1 124 ? 8.130 12.408 -5.379 1.00 93.81 124 SER A N 1
ATOM 975 C CA . SER A 1 124 ? 8.340 11.464 -4.276 1.00 93.81 124 SER A CA 1
ATOM 976 C C . SER A 1 124 ? 8.303 12.176 -2.915 1.00 93.81 124 SER A C 1
ATOM 978 O O . SER A 1 124 ? 7.722 11.665 -1.961 1.00 93.81 124 SER A O 1
ATOM 980 N N . ALA A 1 125 ? 8.864 13.387 -2.825 1.00 95.12 125 ALA A N 1
ATOM 981 C CA . ALA A 1 125 ? 8.798 14.208 -1.616 1.00 95.12 125 ALA A CA 1
ATOM 982 C C . ALA A 1 125 ? 7.363 14.656 -1.284 1.00 95.12 125 ALA A C 1
ATOM 984 O O . ALA A 1 125 ? 6.971 14.629 -0.118 1.00 95.12 125 ALA A O 1
ATOM 985 N N . GLU A 1 126 ? 6.562 15.017 -2.290 1.00 92.06 126 GLU A N 1
ATOM 986 C CA . GLU A 1 126 ? 5.136 15.311 -2.107 1.00 92.06 126 GLU A CA 1
ATOM 987 C C . GLU A 1 126 ? 4.404 14.109 -1.506 1.00 92.06 126 GLU A C 1
ATOM 989 O O . GLU A 1 126 ? 3.704 14.273 -0.508 1.00 92.06 126 GLU A O 1
ATOM 994 N N . ILE A 1 127 ? 4.619 12.902 -2.043 1.00 92.00 127 ILE A N 1
ATOM 995 C CA . ILE A 1 127 ? 4.015 11.666 -1.521 1.00 92.00 127 ILE A CA 1
ATOM 996 C C . ILE A 1 127 ? 4.383 11.454 -0.047 1.00 92.00 127 ILE A C 1
ATOM 998 O O . ILE A 1 127 ? 3.507 11.171 0.764 1.00 92.00 127 ILE A O 1
ATOM 1002 N N . ILE A 1 128 ? 5.642 11.672 0.341 1.00 95.62 128 ILE A N 1
ATOM 1003 C CA . ILE A 1 128 ? 6.073 11.572 1.748 1.00 95.62 128 ILE A CA 1
ATOM 1004 C C . ILE A 1 128 ? 5.304 12.558 2.644 1.00 95.62 128 ILE A C 1
ATOM 1006 O O . ILE A 1 128 ? 4.887 12.198 3.744 1.00 95.62 128 ILE A O 1
ATOM 1010 N N . LEU A 1 129 ? 5.068 13.787 2.177 1.00 93.44 129 LEU A N 1
ATOM 1011 C CA . LEU A 1 129 ? 4.274 14.773 2.919 1.00 93.44 129 LEU A CA 1
ATOM 1012 C C . LEU A 1 129 ? 2.781 14.419 2.967 1.00 93.44 129 LEU A C 1
ATOM 1014 O O . LEU A 1 129 ? 2.102 14.805 3.919 1.00 93.44 129 LEU A O 1
ATOM 1018 N N . HIS A 1 130 ? 2.254 13.720 1.961 1.00 89.88 130 HIS A N 1
ATOM 1019 C CA . HIS A 1 130 ? 0.900 13.164 2.005 1.00 89.88 130 HIS A CA 1
ATOM 1020 C C . HIS A 1 130 ? 0.804 12.033 3.036 1.00 89.88 130 HIS A C 1
ATOM 1022 O O . HIS A 1 130 ? -0.072 12.087 3.894 1.00 89.88 130 HIS A O 1
ATOM 1028 N N . ILE A 1 131 ? 1.763 11.102 3.042 1.00 92.75 131 ILE A N 1
ATOM 1029 C CA . ILE A 1 131 ? 1.853 10.021 4.037 1.00 92.75 131 ILE A CA 1
ATOM 1030 C C . ILE A 1 131 ? 1.914 10.594 5.457 1.00 92.75 131 ILE A C 1
ATOM 1032 O O . ILE A 1 131 ? 1.194 10.142 6.339 1.00 92.75 131 ILE A O 1
ATOM 1036 N N . GLN A 1 132 ? 2.705 11.647 5.689 1.00 94.25 132 GLN A N 1
ATOM 1037 C CA . GLN A 1 132 ? 2.755 12.312 6.995 1.00 94.25 132 GLN A CA 1
ATOM 1038 C C . GLN A 1 132 ? 1.376 12.831 7.445 1.00 94.25 132 GLN A C 1
ATOM 1040 O O . GLN A 1 132 ? 1.032 12.750 8.625 1.00 94.25 132 GLN A O 1
ATOM 1045 N N . ARG A 1 133 ? 0.579 13.389 6.525 1.00 89.75 133 ARG A N 1
ATOM 1046 C CA . ARG A 1 133 ? -0.777 13.866 6.839 1.00 89.75 133 ARG A CA 1
ATOM 1047 C C . ARG A 1 133 ? -1.713 12.705 7.164 1.00 89.75 133 ARG A C 1
ATOM 1049 O O . ARG A 1 133 ? -2.464 12.817 8.128 1.00 89.75 133 ARG A O 1
ATOM 1056 N N . GLU A 1 134 ? -1.625 11.605 6.422 1.00 87.62 134 GLU A N 1
ATOM 1057 C CA . GLU A 1 134 ? -2.374 10.375 6.704 1.00 87.62 134 GLU A CA 1
ATOM 1058 C C . GLU A 1 134 ? -2.014 9.801 8.081 1.00 87.62 134 GLU A C 1
ATOM 1060 O O . GLU A 1 134 ? -2.896 9.543 8.892 1.00 87.62 134 GLU A O 1
ATOM 1065 N N . MET A 1 135 ? -0.726 9.742 8.424 1.00 92.25 135 MET A N 1
ATOM 1066 C CA . MET A 1 135 ? -0.275 9.307 9.749 1.00 92.25 135 MET A CA 1
ATOM 1067 C C . MET A 1 135 ? -0.875 10.146 10.890 1.00 92.25 135 MET A C 1
ATOM 1069 O O . MET A 1 135 ? -1.210 9.603 11.942 1.00 92.25 135 MET A O 1
ATOM 1073 N N . ASN A 1 136 ? -1.064 11.457 10.694 1.00 90.81 136 ASN A N 1
ATOM 1074 C CA . ASN A 1 136 ? -1.741 12.302 11.684 1.00 90.81 136 ASN A CA 1
ATOM 1075 C C . ASN A 1 136 ? -3.229 11.941 11.832 1.00 90.81 136 ASN A C 1
ATOM 1077 O O . ASN A 1 136 ? -3.768 12.004 12.940 1.00 90.81 136 ASN A O 1
ATOM 1081 N N . LEU A 1 137 ? -3.898 11.550 10.741 1.00 86.25 137 LEU A N 1
ATOM 1082 C CA . LEU A 1 137 ? -5.279 11.065 10.787 1.00 86.25 137 LEU A CA 1
ATOM 1083 C C . LEU A 1 137 ? -5.359 9.743 11.552 1.00 86.25 137 LEU A C 1
ATOM 1085 O O . LEU A 1 137 ? -6.201 9.625 12.444 1.00 86.25 137 LEU A O 1
ATOM 1089 N N . HIS A 1 138 ? -4.447 8.805 11.295 1.00 88.00 138 HIS A N 1
ATOM 1090 C CA . HIS A 1 138 ? -4.356 7.542 12.034 1.00 88.00 138 HIS A CA 1
ATOM 1091 C C . HIS A 1 138 ? -4.104 7.769 13.519 1.00 88.00 138 HIS A C 1
ATOM 1093 O O . HIS A 1 138 ? -4.818 7.212 14.348 1.00 88.00 138 HIS A O 1
ATOM 1099 N N . ALA A 1 139 ? -3.160 8.647 13.868 1.00 91.12 139 ALA A N 1
ATOM 1100 C CA . ALA A 1 139 ? -2.897 9.014 15.256 1.00 91.12 139 ALA A CA 1
ATOM 1101 C C . ALA A 1 139 ? -4.140 9.618 15.935 1.00 91.12 139 ALA A C 1
ATOM 1103 O O . ALA A 1 139 ? -4.428 9.286 17.083 1.00 91.12 139 ALA A O 1
ATOM 1104 N N . SER A 1 140 ? -4.916 10.448 15.224 1.00 89.56 140 SER A N 1
ATOM 1105 C CA . SER A 1 140 ? -6.183 10.978 15.750 1.00 89.56 140 SER A CA 1
ATOM 1106 C C . SER A 1 140 ? -7.219 9.873 15.992 1.00 89.56 140 SER A C 1
ATOM 1108 O O . SER A 1 140 ? -7.856 9.853 17.042 1.00 89.56 140 SER A O 1
ATOM 1110 N N . TYR A 1 141 ? -7.320 8.906 15.076 1.00 85.94 141 TYR A N 1
ATOM 1111 C CA . TYR A 1 141 ? -8.218 7.757 15.193 1.00 85.94 141 TYR A CA 1
ATOM 1112 C C . TYR A 1 141 ? -7.839 6.866 16.382 1.00 85.94 141 TYR A C 1
ATOM 1114 O O . TYR A 1 141 ? -8.691 6.465 17.171 1.00 85.94 141 TYR A O 1
ATOM 1122 N N . CYS A 1 142 ? -6.546 6.590 16.543 1.00 90.25 142 CYS A N 1
ATOM 1123 C CA . CYS A 1 142 ? -6.006 5.848 17.675 1.00 90.25 142 CYS A CA 1
ATOM 1124 C C . CYS A 1 142 ? -6.273 6.569 19.004 1.00 90.25 142 CYS A C 1
ATOM 1126 O O . CYS A 1 142 ? -6.709 5.929 19.960 1.00 90.25 142 CYS A O 1
ATOM 1128 N N . ALA A 1 143 ? -6.114 7.895 19.053 1.00 93.19 143 ALA A N 1
ATOM 1129 C CA . ALA A 1 143 ? -6.407 8.689 20.244 1.00 93.19 143 ALA A CA 1
ATOM 1130 C C . ALA A 1 143 ? -7.895 8.633 20.637 1.00 93.19 143 ALA A C 1
ATOM 1132 O O . ALA A 1 143 ? -8.210 8.480 21.817 1.00 93.19 143 ALA A O 1
ATOM 1133 N N . GLU A 1 144 ? -8.813 8.677 19.664 1.00 90.06 144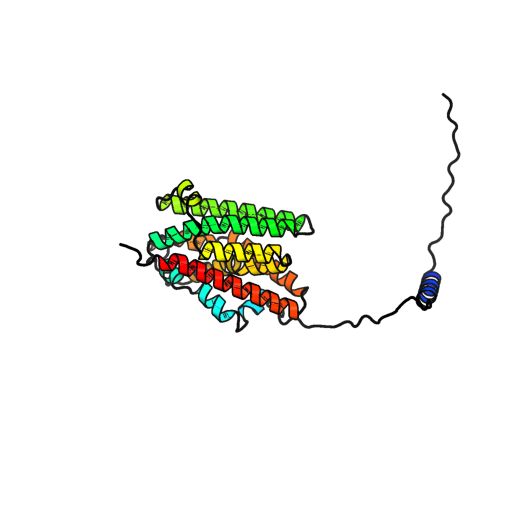 GLU A N 1
ATOM 1134 C CA . GLU A 1 144 ? -10.257 8.478 19.889 1.00 90.06 144 GLU A CA 1
ATOM 1135 C C . GLU A 1 144 ? -10.576 7.078 20.456 1.00 90.06 144 GLU A C 1
ATOM 1137 O O . GLU A 1 144 ? -11.570 6.899 21.163 1.00 90.06 144 GLU A O 1
ATOM 1142 N N . LEU A 1 145 ? -9.716 6.090 20.192 1.00 87.81 145 LEU A N 1
ATOM 1143 C CA . LEU A 1 145 ? -9.792 4.724 20.722 1.00 87.81 145 LEU A CA 1
ATOM 1144 C C . LEU A 1 145 ? -8.946 4.512 21.992 1.00 87.81 145 LEU A C 1
ATOM 1146 O O . LEU A 1 145 ? -8.777 3.374 22.435 1.00 87.81 145 LEU A O 1
ATOM 1150 N N . GLY A 1 146 ? -8.430 5.589 22.591 1.00 92.06 146 GLY A N 1
ATOM 1151 C CA . GLY A 1 146 ? -7.673 5.547 23.842 1.00 92.06 146 GLY A CA 1
ATOM 1152 C C . GLY A 1 146 ? -6.224 5.078 23.698 1.00 92.06 146 GLY A C 1
ATOM 1153 O O . GLY A 1 146 ? -5.678 4.549 24.659 1.00 92.06 146 GLY A O 1
ATOM 1154 N N . VAL A 1 147 ? -5.614 5.244 22.521 1.00 94.12 147 VAL A N 1
ATOM 1155 C CA . VAL A 1 147 ? -4.205 4.916 22.257 1.00 94.12 147 VAL A CA 1
ATOM 1156 C C . VAL A 1 147 ? -3.425 6.190 21.975 1.00 94.12 147 VAL A C 1
ATOM 1158 O O . VAL A 1 147 ? -3.715 6.911 21.019 1.00 94.12 147 VAL A O 1
ATOM 1161 N N . SER A 1 148 ? -2.423 6.474 22.799 1.00 95.56 148 SER A N 1
ATOM 1162 C CA . SER A 1 148 ? -1.536 7.618 22.611 1.00 95.56 148 SER A CA 1
ATOM 1163 C C . SER A 1 148 ? -0.498 7.373 21.514 1.00 95.56 148 SER A C 1
ATOM 1165 O O . SER A 1 148 ? -0.136 6.242 21.198 1.00 95.56 148 SER A O 1
ATOM 1167 N N . LEU A 1 149 ? 0.040 8.459 20.957 1.00 94.75 149 LEU A N 1
ATOM 1168 C CA . LEU A 1 149 ? 1.120 8.381 19.975 1.00 94.75 149 LEU A CA 1
ATOM 1169 C C . LEU A 1 149 ? 2.388 7.717 20.545 1.00 94.75 149 LEU A C 1
ATOM 1171 O O . LEU A 1 149 ? 3.083 7.001 19.827 1.00 94.75 149 LEU A O 1
ATOM 1175 N N . ASP A 1 150 ? 2.675 7.924 21.831 1.00 96.44 150 ASP A N 1
ATOM 1176 C CA . ASP A 1 150 ? 3.817 7.297 22.500 1.00 96.44 150 ASP A CA 1
ATOM 1177 C C . ASP A 1 150 ? 3.638 5.776 22.604 1.00 96.44 150 ASP A C 1
ATOM 1179 O O . ASP A 1 150 ? 4.585 5.034 22.351 1.00 96.44 150 ASP A O 1
ATOM 1183 N N . GLU A 1 151 ? 2.420 5.300 22.888 1.00 96.06 151 GLU A N 1
ATOM 1184 C CA . GLU A 1 151 ? 2.099 3.866 22.868 1.00 96.06 151 GLU A CA 1
ATOM 1185 C C . GLU A 1 151 ? 2.247 3.267 21.465 1.00 96.06 151 GLU A C 1
ATOM 1187 O O . GLU A 1 151 ? 2.820 2.187 21.327 1.00 96.06 151 GLU A O 1
ATOM 1192 N N . ILE A 1 152 ? 1.801 3.974 20.417 1.00 96.12 152 ILE A N 1
ATOM 1193 C CA . ILE A 1 152 ? 1.992 3.533 19.023 1.00 96.12 152 ILE A CA 1
ATOM 1194 C C . ILE A 1 152 ? 3.486 3.375 18.723 1.00 96.12 152 ILE A C 1
ATOM 1196 O O . ILE A 1 152 ? 3.913 2.321 18.264 1.00 96.12 152 ILE A O 1
ATOM 1200 N N . ASN A 1 153 ? 4.294 4.397 19.022 1.00 94.75 153 ASN A N 1
ATOM 1201 C CA . ASN A 1 153 ? 5.732 4.382 18.741 1.00 94.75 153 ASN A CA 1
ATOM 1202 C C . ASN A 1 153 ? 6.507 3.343 19.569 1.00 94.75 153 ASN A C 1
ATOM 1204 O O . ASN A 1 153 ? 7.573 2.903 19.145 1.00 94.75 153 ASN A O 1
ATOM 1208 N N . ALA A 1 154 ? 6.003 2.975 20.749 1.00 96.69 154 ALA A N 1
ATOM 1209 C CA . ALA A 1 154 ? 6.587 1.940 21.598 1.00 96.69 154 ALA A CA 1
ATOM 1210 C C . ALA A 1 154 ? 6.127 0.517 21.231 1.00 96.69 154 ALA A C 1
ATOM 1212 O O . ALA A 1 154 ? 6.673 -0.451 21.764 1.00 96.69 154 ALA A O 1
ATOM 1213 N N . THR A 1 155 ? 5.127 0.376 20.356 1.00 97.19 155 THR A N 1
ATOM 1214 C CA . THR A 1 155 ? 4.599 -0.926 19.943 1.00 97.19 155 THR A CA 1
ATOM 1215 C C . THR A 1 155 ? 5.578 -1.630 19.003 1.00 97.19 155 THR A C 1
ATOM 1217 O O . THR A 1 155 ? 6.116 -1.029 18.075 1.00 97.19 155 THR A O 1
ATOM 1220 N N . GLU A 1 156 ? 5.803 -2.924 19.234 1.00 97.56 156 GLU A N 1
ATOM 1221 C CA . GLU A 1 156 ? 6.597 -3.760 18.335 1.00 97.56 156 GLU A CA 1
ATOM 1222 C C . GLU A 1 156 ? 5.847 -3.998 17.013 1.00 97.56 156 GLU A C 1
ATOM 1224 O O . GLU A 1 156 ? 4.630 -4.207 16.997 1.00 97.56 156 GLU A O 1
ATOM 1229 N N . GLU A 1 157 ? 6.576 -3.961 15.895 1.00 98.44 157 GLU A N 1
ATOM 1230 C CA . GLU A 1 157 ? 6.026 -4.350 14.595 1.00 98.44 157 GLU A CA 1
ATOM 1231 C C . GLU A 1 157 ? 5.554 -5.808 14.655 1.00 98.44 157 GLU A C 1
ATOM 1233 O O . GLU A 1 157 ? 6.299 -6.704 15.053 1.00 98.44 157 GLU A O 1
ATOM 1238 N N . ASP A 1 158 ? 4.325 -6.061 14.215 1.00 98.38 158 ASP A N 1
ATOM 1239 C CA . ASP A 1 158 ? 3.859 -7.424 13.995 1.00 98.38 158 ASP A CA 1
ATOM 1240 C C . ASP A 1 158 ? 4.694 -8.092 12.891 1.00 98.38 158 ASP A C 1
ATOM 1242 O O . ASP A 1 158 ? 5.192 -7.435 11.971 1.00 98.38 158 ASP A O 1
ATOM 1246 N N . GLN A 1 159 ? 4.796 -9.421 12.931 1.00 98.12 159 GLN A N 1
ATOM 1247 C CA . GLN A 1 159 ? 5.517 -10.191 11.920 1.00 98.12 159 GLN A CA 1
ATOM 1248 C C . GLN A 1 159 ? 5.025 -9.908 10.495 1.00 98.12 159 GLN A C 1
ATOM 1250 O O . GLN A 1 159 ? 5.850 -9.851 9.582 1.00 98.12 159 GLN A O 1
ATOM 1255 N N . ALA A 1 160 ? 3.722 -9.697 10.291 1.00 98.00 160 ALA A N 1
ATOM 1256 C CA . ALA A 1 160 ? 3.162 -9.322 8.996 1.00 98.00 160 ALA A CA 1
ATOM 1257 C C . ALA A 1 160 ? 3.627 -7.923 8.559 1.00 98.00 160 ALA A C 1
ATOM 1259 O O . ALA A 1 160 ? 4.047 -7.744 7.413 1.00 98.00 160 ALA A O 1
ATOM 1260 N N . CYS A 1 161 ? 3.627 -6.950 9.477 1.00 98.56 161 CYS A N 1
ATOM 1261 C CA . CYS A 1 161 ? 4.114 -5.594 9.220 1.00 98.56 161 CYS A CA 1
ATOM 1262 C C . CYS A 1 161 ? 5.614 -5.597 8.886 1.00 98.56 161 CYS A C 1
ATOM 1264 O O . CYS A 1 161 ? 6.036 -5.040 7.865 1.00 98.56 161 CYS A O 1
ATOM 1266 N N . THR A 1 162 ? 6.432 -6.300 9.672 1.00 98.69 162 THR A N 1
ATOM 1267 C CA . THR A 1 162 ? 7.856 -6.464 9.374 1.00 98.69 162 THR A CA 1
ATOM 1268 C C . THR A 1 162 ? 8.049 -7.169 8.032 1.00 98.69 162 THR A C 1
ATOM 1270 O O . THR A 1 162 ? 8.756 -6.648 7.174 1.00 98.69 162 THR A O 1
ATOM 1273 N N . ALA A 1 163 ? 7.411 -8.315 7.784 1.00 98.50 163 ALA A N 1
ATOM 1274 C CA . ALA A 1 163 ? 7.583 -9.053 6.531 1.00 98.50 163 ALA A CA 1
ATOM 1275 C C . ALA A 1 163 ? 7.263 -8.187 5.305 1.00 98.50 163 ALA A C 1
ATOM 1277 O O . ALA A 1 163 ? 8.062 -8.126 4.365 1.00 98.50 163 ALA A O 1
ATOM 1278 N N . TYR A 1 164 ? 6.148 -7.455 5.346 1.00 98.69 164 TYR A N 1
ATOM 1279 C CA . TYR A 1 164 ? 5.739 -6.606 4.236 1.00 98.69 164 TYR A CA 1
ATOM 1280 C C . TYR A 1 164 ? 6.706 -5.434 4.031 1.00 98.69 164 TYR A C 1
ATOM 1282 O O . TYR A 1 164 ? 7.248 -5.240 2.941 1.00 98.69 164 TYR A O 1
ATOM 1290 N N . THR A 1 165 ? 7.003 -4.676 5.085 1.00 98.62 165 THR A N 1
ATOM 1291 C CA . THR A 1 165 ? 7.861 -3.489 4.970 1.00 98.62 165 THR A CA 1
ATOM 1292 C C . THR A 1 165 ? 9.297 -3.842 4.587 1.00 98.62 165 THR A C 1
ATOM 1294 O O . THR A 1 165 ? 9.936 -3.106 3.830 1.00 98.62 165 THR A O 1
ATOM 1297 N N . ARG A 1 166 ? 9.826 -4.979 5.061 1.00 98.56 166 ARG A N 1
ATOM 1298 C CA . ARG A 1 166 ? 11.143 -5.472 4.635 1.00 98.56 166 ARG A CA 1
ATOM 1299 C C . ARG A 1 166 ? 11.115 -5.930 3.183 1.00 98.56 166 ARG A C 1
ATOM 1301 O O . ARG A 1 166 ? 12.064 -5.617 2.474 1.00 98.56 166 ARG A O 1
ATOM 1308 N N . TYR A 1 167 ? 10.038 -6.561 2.715 1.00 98.69 167 TYR A N 1
ATOM 1309 C CA . TYR A 1 167 ? 9.888 -6.891 1.298 1.00 98.69 167 TYR A CA 1
ATOM 1310 C C . TYR A 1 167 ? 9.898 -5.640 0.406 1.00 98.69 167 TYR A C 1
ATOM 1312 O O . TYR A 1 167 ? 10.649 -5.600 -0.567 1.00 98.69 167 TYR A O 1
ATOM 1320 N N . LEU A 1 168 ? 9.135 -4.596 0.756 1.00 98.62 168 LEU A N 1
ATOM 1321 C CA . LEU A 1 168 ? 9.095 -3.339 -0.006 1.00 98.62 168 LEU A CA 1
ATOM 1322 C C . LEU A 1 168 ? 10.473 -2.679 -0.104 1.00 98.62 168 LEU A C 1
ATOM 1324 O O . LEU A 1 168 ? 10.914 -2.295 -1.189 1.00 98.62 168 LEU A O 1
ATOM 1328 N N . LEU A 1 169 ? 11.174 -2.566 1.027 1.00 98.56 169 LEU A N 1
ATOM 1329 C CA . LEU A 1 169 ? 12.510 -1.977 1.060 1.00 98.56 169 LEU A CA 1
ATOM 1330 C C . LEU A 1 169 ? 13.536 -2.851 0.337 1.00 98.56 169 LEU A C 1
ATOM 1332 O O . LEU A 1 169 ? 14.408 -2.305 -0.325 1.00 98.56 169 LEU A O 1
ATOM 1336 N N . ASP A 1 170 ? 13.432 -4.175 0.419 1.00 98.62 170 ASP A N 1
ATOM 1337 C CA . ASP A 1 170 ? 14.316 -5.102 -0.289 1.00 98.62 170 ASP A CA 1
ATOM 1338 C C . ASP A 1 170 ? 14.114 -5.032 -1.811 1.00 98.62 170 ASP A C 1
ATOM 1340 O O . ASP A 1 170 ? 15.096 -4.878 -2.537 1.00 98.62 170 ASP A O 1
ATOM 1344 N N . VAL A 1 171 ? 12.862 -5.021 -2.302 1.00 98.62 171 VAL A N 1
ATOM 1345 C CA . VAL A 1 171 ? 12.553 -4.722 -3.718 1.00 98.62 171 VAL A CA 1
ATOM 1346 C C . VAL A 1 171 ? 13.171 -3.389 -4.101 1.00 98.62 171 VAL A C 1
ATOM 1348 O O . VAL A 1 171 ? 13.895 -3.303 -5.089 1.00 98.62 171 VAL A O 1
ATOM 1351 N N . GLY A 1 172 ? 12.939 -2.363 -3.285 1.00 97.50 172 GLY A N 1
ATOM 1352 C CA . GLY A 1 172 ? 13.536 -1.060 -3.485 1.00 97.50 172 GLY A CA 1
ATOM 1353 C C . GLY A 1 172 ? 15.059 -1.128 -3.555 1.00 97.50 172 GLY A C 1
ATOM 1354 O O . GLY A 1 172 ? 15.642 -0.528 -4.436 1.00 97.50 172 GLY A O 1
ATOM 1355 N N . MET A 1 173 ? 15.758 -1.856 -2.696 1.00 97.81 173 MET A N 1
ATOM 1356 C CA . MET A 1 173 ? 17.222 -1.862 -2.734 1.00 97.81 173 MET A CA 1
ATOM 1357 C C . MET A 1 173 ? 17.774 -2.622 -3.943 1.00 97.81 173 MET A C 1
ATOM 1359 O O . MET A 1 173 ? 18.720 -2.139 -4.568 1.00 97.81 173 MET A O 1
ATOM 1363 N N . ARG A 1 174 ? 17.183 -3.770 -4.298 1.00 97.44 174 ARG A N 1
ATOM 1364 C CA . ARG A 1 174 ? 17.736 -4.668 -5.326 1.00 97.44 174 ARG A CA 1
ATOM 1365 C C . ARG A 1 174 ? 17.233 -4.409 -6.749 1.00 97.44 174 ARG A C 1
ATOM 1367 O O . ARG A 1 174 ? 17.938 -4.750 -7.692 1.00 97.44 174 ARG A O 1
ATOM 1374 N N . GLU A 1 175 ? 16.043 -3.832 -6.910 1.00 97.75 175 GLU A N 1
ATOM 1375 C CA . GLU A 1 175 ? 15.419 -3.597 -8.218 1.00 97.75 175 GLU A CA 1
ATOM 1376 C C . GLU A 1 175 ? 15.519 -2.129 -8.676 1.00 97.75 175 GLU A C 1
ATOM 1378 O O . GLU A 1 175 ? 16.098 -1.258 -8.017 1.00 97.75 175 GLU A O 1
ATOM 1383 N N . ASP A 1 176 ? 14.943 -1.840 -9.843 1.00 95.56 176 ASP A N 1
ATOM 1384 C CA . ASP A 1 176 ? 14.804 -0.492 -10.386 1.00 95.56 176 ASP A CA 1
ATOM 1385 C C . ASP A 1 176 ? 13.635 0.301 -9.756 1.00 95.56 176 ASP A C 1
ATOM 1387 O O . ASP A 1 176 ? 12.887 -0.168 -8.895 1.00 95.56 176 ASP A O 1
ATOM 1391 N N . TRP A 1 177 ? 13.505 1.559 -10.182 1.00 95.50 177 TRP A N 1
ATOM 1392 C CA . TRP A 1 177 ? 12.453 2.470 -9.726 1.00 95.50 177 TRP A CA 1
ATOM 1393 C C . TRP A 1 177 ? 11.039 1.960 -10.055 1.00 95.50 177 TRP A C 1
ATOM 1395 O O . TRP A 1 177 ? 10.125 2.144 -9.250 1.00 95.50 177 TRP A O 1
ATOM 1405 N N . PHE A 1 178 ? 10.856 1.299 -11.203 1.00 96.31 178 PHE A N 1
ATOM 1406 C CA . PHE A 1 178 ? 9.551 0.818 -11.657 1.00 96.31 178 PHE A CA 1
ATOM 1407 C C . PHE A 1 178 ? 9.076 -0.376 -10.822 1.00 96.31 178 PHE A C 1
ATOM 1409 O O . PHE A 1 178 ? 7.943 -0.383 -10.347 1.00 96.31 178 PHE A O 1
ATOM 1416 N N . ALA A 1 179 ? 9.958 -1.337 -10.553 1.00 98.31 179 ALA A N 1
ATOM 1417 C CA . ALA A 1 179 ? 9.688 -2.469 -9.672 1.00 98.31 179 ALA A CA 1
ATOM 1418 C C . ALA A 1 179 ? 9.297 -2.042 -8.255 1.00 98.31 179 ALA A C 1
ATOM 1420 O O . ALA A 1 179 ? 8.373 -2.616 -7.680 1.00 98.31 179 ALA A O 1
ATOM 1421 N N . LEU A 1 180 ? 9.952 -1.011 -7.710 1.00 98.38 180 LEU A N 1
ATOM 1422 C CA . LEU A 1 180 ? 9.568 -0.439 -6.422 1.00 98.38 180 LEU A CA 1
ATOM 1423 C C . LEU A 1 180 ? 8.138 0.120 -6.460 1.00 98.38 180 LEU A C 1
ATOM 1425 O O . LEU A 1 180 ? 7.343 -0.207 -5.586 1.00 98.38 180 LEU A O 1
ATOM 1429 N N . HIS A 1 181 ? 7.773 0.890 -7.488 1.00 97.62 181 HIS A N 1
ATOM 1430 C CA . HIS A 1 181 ? 6.405 1.411 -7.618 1.00 97.62 181 HIS A CA 1
ATOM 1431 C C . HIS A 1 181 ? 5.374 0.296 -7.780 1.00 97.62 181 HIS A C 1
ATOM 1433 O O . HIS A 1 181 ? 4.285 0.381 -7.220 1.00 97.62 181 HIS A O 1
ATOM 1439 N N . VAL A 1 182 ? 5.720 -0.780 -8.487 1.00 98.50 182 VAL A N 1
ATOM 1440 C CA . VAL A 1 182 ? 4.838 -1.942 -8.622 1.00 98.50 182 VAL A CA 1
ATOM 1441 C C . VAL A 1 182 ? 4.667 -2.678 -7.294 1.00 98.50 182 VAL A C 1
ATOM 1443 O O . VAL A 1 182 ? 3.563 -3.124 -6.996 1.00 98.50 182 VAL A O 1
ATOM 1446 N N . ALA A 1 183 ? 5.711 -2.773 -6.468 1.00 98.62 183 ALA A N 1
ATOM 1447 C CA . ALA A 1 183 ? 5.597 -3.348 -5.129 1.00 98.62 183 ALA A CA 1
ATOM 1448 C C . ALA A 1 183 ? 4.716 -2.503 -4.194 1.00 98.62 183 ALA A C 1
ATOM 1450 O O . ALA A 1 183 ? 4.041 -3.063 -3.340 1.00 98.62 183 ALA A O 1
ATOM 1451 N N . LEU A 1 184 ? 4.700 -1.177 -4.365 1.00 98.19 184 LEU A N 1
ATOM 1452 C CA . LEU A 1 184 ? 3.862 -0.252 -3.589 1.00 98.19 184 LEU A CA 1
ATOM 1453 C C . LEU A 1 184 ? 2.411 -0.177 -4.107 1.00 98.19 184 LEU A C 1
ATOM 1455 O O . LEU A 1 184 ? 1.522 0.286 -3.393 1.00 98.19 184 LEU A O 1
ATOM 1459 N N . ALA A 1 185 ? 2.161 -0.617 -5.344 1.00 98.25 185 ALA A N 1
ATOM 1460 C CA . ALA A 1 185 ? 0.875 -0.469 -6.020 1.00 98.25 185 ALA A CA 1
ATOM 1461 C C . ALA A 1 185 ? -0.307 -1.194 -5.346 1.00 98.25 185 ALA A C 1
ATOM 1463 O O . ALA A 1 185 ? -1.390 -0.607 -5.343 1.00 98.25 185 ALA A O 1
ATOM 1464 N N . PRO A 1 186 ? -0.164 -2.410 -4.768 1.00 98.50 186 PRO A N 1
ATOM 1465 C CA . PRO A 1 186 ? -1.259 -3.053 -4.045 1.00 98.50 186 PRO A CA 1
ATOM 1466 C C . PRO A 1 186 ? -1.807 -2.194 -2.908 1.00 98.50 186 PRO A C 1
ATOM 1468 O O . PRO A 1 186 ? -3.019 -2.083 -2.790 1.00 98.50 186 PRO A O 1
ATOM 1471 N N . CYS A 1 187 ? -0.935 -1.512 -2.163 1.00 97.81 187 CYS A N 1
ATOM 1472 C CA . CYS A 1 187 ? -1.337 -0.587 -1.108 1.00 97.81 187 CYS A CA 1
ATOM 1473 C C . CYS A 1 187 ? -2.159 0.576 -1.682 1.00 97.81 187 CYS A C 1
ATOM 1475 O O . CYS A 1 187 ? -3.336 0.724 -1.367 1.00 97.81 187 CYS A O 1
ATOM 1477 N N . LEU A 1 188 ? -1.579 1.344 -2.611 1.00 96.56 188 LEU A N 1
ATOM 1478 C CA . LEU A 1 188 ? -2.222 2.534 -3.178 1.00 96.56 188 LEU A CA 1
ATOM 1479 C C . LEU A 1 188 ? -3.542 2.212 -3.901 1.00 96.56 188 LEU A C 1
ATOM 1481 O O . LEU A 1 188 ? -4.582 2.806 -3.631 1.00 96.56 188 LEU A O 1
ATOM 1485 N N . ILE A 1 189 ? -3.506 1.275 -4.849 1.00 98.31 189 ILE A N 1
ATOM 1486 C CA . ILE A 1 189 ? -4.657 0.967 -5.706 1.00 98.31 189 ILE A CA 1
ATOM 1487 C C . ILE A 1 189 ? -5.670 0.108 -4.943 1.00 98.31 189 ILE A C 1
ATOM 1489 O O . ILE A 1 189 ? -6.877 0.310 -5.076 1.00 98.31 189 ILE A O 1
ATOM 1493 N N . GLY A 1 190 ? -5.201 -0.852 -4.144 1.00 98.44 190 GLY A N 1
ATOM 1494 C CA . GLY A 1 190 ? -6.058 -1.801 -3.438 1.00 98.44 190 GLY A CA 1
ATOM 1495 C C . GLY A 1 190 ? -6.931 -1.124 -2.397 1.00 98.44 190 GLY A C 1
ATOM 1496 O O . GLY A 1 190 ? -8.138 -1.359 -2.388 1.00 98.44 190 GLY A O 1
ATOM 1497 N N . TYR A 1 191 ? -6.373 -0.212 -1.599 1.00 98.19 191 TYR A N 1
ATOM 1498 C CA . TYR A 1 191 ? -7.140 0.531 -0.598 1.00 98.19 191 TYR A CA 1
ATOM 1499 C C . TYR A 1 191 ? -8.239 1.394 -1.220 1.00 98.19 191 TYR A C 1
ATOM 1501 O O . TYR A 1 191 ? -9.374 1.373 -0.742 1.00 98.19 191 TYR A O 1
ATOM 1509 N N . TRP A 1 192 ? -7.959 2.071 -2.337 1.00 98.31 192 TRP A N 1
ATOM 1510 C CA . TRP A 1 192 ? -8.991 2.805 -3.071 1.00 98.31 192 TRP A CA 1
ATOM 1511 C C . TRP A 1 192 ? -10.060 1.880 -3.659 1.00 98.31 192 TRP A C 1
ATOM 1513 O O . TRP A 1 192 ? -11.248 2.164 -3.525 1.00 98.31 192 TRP A O 1
ATOM 1523 N N . VAL A 1 193 ? -9.680 0.743 -4.258 1.00 98.50 193 VAL A N 1
ATOM 1524 C CA . VAL A 1 193 ? -10.647 -0.237 -4.793 1.00 98.50 193 VAL A CA 1
ATOM 1525 C C . VAL A 1 193 ? -11.549 -0.783 -3.684 1.00 98.50 193 VAL A C 1
ATOM 1527 O O . VAL A 1 193 ? -12.766 -0.869 -3.865 1.00 98.50 193 VAL A O 1
ATOM 1530 N N . ILE A 1 194 ? -10.969 -1.127 -2.532 1.00 98.69 194 ILE A N 1
ATOM 1531 C CA . ILE A 1 194 ? -11.695 -1.585 -1.345 1.00 98.69 194 ILE A CA 1
ATOM 1532 C C . ILE A 1 194 ? -12.680 -0.511 -0.900 1.00 98.69 194 ILE A C 1
ATOM 1534 O O . ILE A 1 194 ? -13.883 -0.766 -0.832 1.00 98.69 194 ILE A O 1
ATOM 1538 N N . ALA A 1 195 ? -12.180 0.686 -0.605 1.00 98.38 195 ALA A N 1
ATOM 1539 C CA . ALA A 1 195 ? -12.983 1.745 -0.028 1.00 98.38 195 ALA A CA 1
ATOM 1540 C C . ALA A 1 195 ? -14.078 2.208 -0.982 1.00 98.38 195 ALA A C 1
ATOM 1542 O O . ALA A 1 195 ? -15.220 2.351 -0.559 1.00 98.38 195 ALA A O 1
ATOM 1543 N N . ARG A 1 196 ? -13.781 2.332 -2.278 1.00 98.50 196 ARG A N 1
ATOM 1544 C CA . ARG A 1 196 ? -14.774 2.664 -3.299 1.00 98.50 196 ARG A CA 1
ATOM 1545 C C . ARG A 1 196 ? -15.887 1.628 -3.366 1.00 98.50 196 ARG A C 1
ATOM 1547 O O . ARG A 1 196 ? -17.056 2.003 -3.321 1.00 98.50 196 ARG A O 1
ATOM 1554 N N . ARG A 1 197 ? -15.546 0.333 -3.401 1.00 98.38 197 ARG A N 1
ATOM 1555 C CA . ARG A 1 197 ? -16.551 -0.741 -3.366 1.00 98.38 197 ARG A CA 1
ATOM 1556 C C . ARG A 1 197 ? -17.420 -0.627 -2.116 1.00 98.38 197 ARG A C 1
ATOM 1558 O O . ARG A 1 197 ? -18.635 -0.723 -2.223 1.00 98.38 197 ARG A O 1
ATOM 1565 N N . LEU A 1 198 ? -16.814 -0.448 -0.941 1.00 98.44 198 LEU A N 1
ATOM 1566 C CA . LEU A 1 198 ? -17.561 -0.357 0.314 1.00 98.44 198 LEU A CA 1
ATOM 1567 C C . LEU A 1 198 ? -18.436 0.901 0.374 1.00 98.44 198 LEU A C 1
ATOM 1569 O O . LEU A 1 198 ? -19.568 0.821 0.835 1.00 98.44 198 LEU A O 1
ATOM 1573 N N . TYR A 1 199 ? -17.945 2.035 -0.118 1.00 98.12 199 TYR A N 1
ATOM 1574 C CA . TYR A 1 199 ? -18.672 3.301 -0.148 1.00 98.12 199 TYR A CA 1
ATOM 1575 C C . TYR A 1 199 ? -19.900 3.250 -1.071 1.00 98.12 199 TYR A C 1
ATOM 1577 O O . TYR A 1 199 ? -20.949 3.806 -0.742 1.00 98.12 199 TYR A O 1
ATOM 1585 N N . GLU A 1 200 ? -19.773 2.580 -2.221 1.00 97.62 200 GLU A N 1
ATOM 1586 C CA . GLU A 1 200 ? -20.836 2.435 -3.223 1.00 97.62 200 GLU A CA 1
ATOM 1587 C C . GLU A 1 200 ? -21.822 1.287 -2.906 1.00 97.62 200 GLU A C 1
ATOM 1589 O O . GLU A 1 200 ? -22.944 1.292 -3.418 1.00 97.62 200 GLU A O 1
ATOM 1594 N N . ASP A 1 201 ? -21.446 0.309 -2.071 1.00 97.31 201 ASP A N 1
ATOM 1595 C CA . ASP A 1 201 ? -22.310 -0.827 -1.723 1.00 97.31 201 ASP A CA 1
ATOM 1596 C C . ASP A 1 201 ? -23.445 -0.400 -0.767 1.00 97.31 201 ASP A C 1
ATOM 1598 O O . ASP A 1 201 ? -23.182 -0.006 0.372 1.00 97.31 201 ASP A O 1
ATOM 1602 N N . PRO A 1 202 ? -24.728 -0.538 -1.162 1.00 95.44 202 PRO A N 1
ATOM 1603 C CA . PRO A 1 202 ? -25.867 -0.155 -0.323 1.00 95.44 202 PRO A CA 1
ATOM 1604 C C . PRO A 1 202 ? -26.016 -0.998 0.953 1.00 95.44 202 PRO A C 1
ATOM 1606 O O . PRO A 1 202 ? -26.829 -0.663 1.812 1.00 95.44 202 PRO A O 1
ATOM 1609 N N . ARG A 1 203 ? -25.288 -2.115 1.075 1.00 95.44 203 ARG A N 1
ATOM 1610 C CA . ARG A 1 203 ? -25.282 -2.971 2.271 1.00 95.44 203 ARG A CA 1
ATOM 1611 C C . ARG A 1 203 ? -24.288 -2.496 3.329 1.00 95.44 203 ARG A C 1
ATOM 1613 O O . ARG A 1 203 ? -24.370 -2.956 4.469 1.00 95.44 203 ARG A O 1
ATOM 1620 N N . THR A 1 204 ? -23.349 -1.622 2.969 1.00 97.75 204 THR A N 1
ATOM 1621 C CA . THR A 1 204 ? -22.404 -1.034 3.918 1.00 97.75 204 THR A CA 1
ATOM 1622 C C . THR A 1 204 ? -23.153 -0.098 4.857 1.00 97.75 204 THR A C 1
ATOM 1624 O O . THR A 1 204 ? -23.888 0.781 4.411 1.00 97.75 204 THR A O 1
ATOM 1627 N N . LYS A 1 205 ? -22.957 -0.265 6.168 1.00 97.50 205 LYS A N 1
ATOM 1628 C CA . LYS A 1 205 ? -23.500 0.677 7.150 1.00 97.50 205 LYS A CA 1
ATOM 1629 C C . LYS A 1 205 ? -22.702 1.968 7.092 1.00 97.50 205 LYS A C 1
ATOM 1631 O O . LYS A 1 205 ? -21.473 1.926 7.188 1.00 97.50 205 LYS A O 1
ATOM 1636 N N . LYS A 1 206 ? -23.391 3.098 6.982 1.00 96.81 206 LYS A N 1
ATOM 1637 C CA . LYS A 1 206 ? -22.750 4.414 6.963 1.00 96.81 206 LYS A CA 1
ATOM 1638 C C . LYS A 1 206 ? -22.548 4.963 8.371 1.00 96.81 206 LYS A C 1
ATOM 1640 O O . LYS A 1 206 ? -22.960 4.350 9.361 1.00 96.81 206 LYS A O 1
ATOM 1645 N N . GLY A 1 207 ? -21.898 6.121 8.471 1.00 94.25 207 GLY A N 1
ATOM 1646 C CA . GLY A 1 207 ? -21.701 6.815 9.743 1.00 94.25 207 GLY A CA 1
ATOM 1647 C C . GLY A 1 207 ? -23.029 7.124 10.441 1.00 94.25 207 GLY A C 1
ATOM 1648 O O . GLY A 1 207 ? -23.166 6.861 11.635 1.00 94.25 207 GLY A O 1
ATOM 1649 N N . GLU A 1 208 ? -24.038 7.578 9.690 1.00 94.50 208 GLU A N 1
ATOM 1650 C CA . GLU A 1 208 ? -25.397 7.829 10.190 1.00 94.50 208 GLU A CA 1
ATOM 1651 C C . GLU A 1 208 ? -26.122 6.565 10.689 1.00 94.50 208 GLU A C 1
ATOM 1653 O O . GLU A 1 208 ? -26.990 6.661 11.556 1.00 94.50 208 GLU A O 1
ATOM 1658 N N . ASP A 1 209 ? -25.713 5.383 10.216 1.00 94.50 209 ASP A N 1
ATOM 1659 C CA . ASP A 1 209 ? -26.235 4.077 10.643 1.00 94.50 209 ASP A CA 1
ATOM 1660 C C . ASP A 1 209 ? -25.449 3.479 11.830 1.00 94.50 209 ASP A C 1
ATOM 1662 O O . ASP A 1 209 ? -25.664 2.325 12.218 1.00 94.50 209 ASP A O 1
ATOM 1666 N N . GLY A 1 210 ? -24.508 4.241 12.401 1.00 93.50 210 GLY A N 1
ATOM 1667 C CA . GLY A 1 210 ? -23.690 3.835 13.544 1.00 93.50 210 GLY A CA 1
ATOM 1668 C C . GLY A 1 210 ? -22.422 3.054 13.190 1.00 93.50 210 GLY A C 1
ATOM 1669 O O . GLY A 1 210 ? -21.844 2.413 14.071 1.00 93.50 210 GLY A O 1
ATOM 1670 N N . ASN A 1 211 ? -21.956 3.082 11.935 1.00 96.19 211 ASN A N 1
ATOM 1671 C CA . ASN A 1 211 ? -20.668 2.480 11.592 1.00 96.19 211 ASN A CA 1
ATOM 1672 C C . ASN A 1 211 ? -19.495 3.357 12.052 1.00 96.19 211 ASN A C 1
ATOM 1674 O O . ASN A 1 211 ? -19.113 4.327 11.398 1.00 96.19 211 ASN A O 1
ATOM 1678 N N . ARG A 1 212 ? -18.857 2.957 13.153 1.00 93.56 212 ARG A N 1
ATOM 1679 C CA . ARG A 1 212 ? -17.681 3.638 13.717 1.00 93.56 212 ARG A CA 1
ATOM 1680 C C . ARG A 1 212 ? -16.440 3.653 12.810 1.00 93.56 212 ARG A C 1
ATOM 1682 O O . ARG A 1 212 ? -15.520 4.433 13.048 1.00 93.56 212 ARG A O 1
ATOM 1689 N N . TYR A 1 213 ? -16.400 2.797 11.791 1.00 94.44 213 TYR A N 1
ATOM 1690 C CA . TYR A 1 213 ? -15.291 2.691 10.840 1.00 94.44 213 TYR A CA 1
ATOM 1691 C C . TYR A 1 213 ? -15.548 3.459 9.541 1.00 94.44 213 TYR A C 1
ATOM 1693 O O . TYR A 1 213 ? -14.718 3.435 8.639 1.00 94.44 213 TYR A O 1
ATOM 1701 N N . TRP A 1 214 ? -16.683 4.156 9.426 1.00 96.12 214 TRP A N 1
ATOM 1702 C CA . TRP A 1 214 ? -17.071 4.840 8.194 1.00 96.12 214 TRP A CA 1
ATOM 1703 C C . TRP A 1 214 ? -16.036 5.870 7.719 1.00 96.12 214 TRP A C 1
ATOM 1705 O O . TRP A 1 214 ? -15.708 5.904 6.537 1.00 96.12 214 TRP A O 1
ATOM 1715 N N . ARG A 1 215 ? -15.433 6.636 8.637 1.00 93.31 215 ARG A N 1
ATOM 1716 C CA . ARG A 1 215 ? -14.409 7.638 8.295 1.00 93.31 215 ARG A CA 1
ATOM 1717 C C . ARG A 1 215 ? -13.137 7.012 7.699 1.00 93.31 215 ARG A C 1
ATOM 1719 O O . ARG A 1 215 ? -12.472 7.665 6.903 1.00 93.31 215 ARG A O 1
ATOM 1726 N N . TRP A 1 216 ? -12.820 5.752 8.019 1.00 94.44 216 TRP A N 1
ATOM 1727 C CA . TRP A 1 216 ? -11.749 5.012 7.336 1.00 94.44 216 TRP A CA 1
ATOM 1728 C C . TRP A 1 216 ? -12.087 4.817 5.851 1.00 94.44 216 TRP A C 1
ATOM 1730 O O . TRP A 1 216 ? -11.255 5.090 4.993 1.00 94.44 216 TRP A O 1
ATOM 1740 N N . ILE A 1 217 ? -13.331 4.438 5.531 1.00 96.75 217 ILE A N 1
ATOM 1741 C CA . ILE A 1 217 ? -13.792 4.285 4.141 1.00 96.75 217 ILE A CA 1
ATOM 1742 C C . ILE A 1 217 ? -13.743 5.636 3.419 1.00 96.75 217 ILE A C 1
ATOM 1744 O O . ILE A 1 217 ? -13.213 5.719 2.314 1.00 96.75 217 ILE A O 1
ATOM 1748 N N . GLU A 1 218 ? -14.251 6.699 4.050 1.00 95.75 218 GLU A N 1
ATOM 1749 C CA . GLU A 1 218 ? -14.257 8.052 3.475 1.00 95.75 218 GLU A CA 1
ATOM 1750 C C . GLU A 1 218 ? -12.854 8.560 3.140 1.00 95.75 218 GLU A C 1
ATOM 1752 O O . GLU A 1 218 ? -12.676 9.207 2.111 1.00 95.75 218 GLU A O 1
ATOM 1757 N N . ASN A 1 219 ? -11.857 8.236 3.967 1.00 92.75 219 ASN A N 1
ATOM 1758 C CA . ASN A 1 219 ? -10.472 8.642 3.747 1.00 92.75 219 ASN A CA 1
ATOM 1759 C C . ASN A 1 219 ? -9.923 8.124 2.407 1.00 92.75 219 ASN A C 1
ATOM 1761 O O . ASN A 1 219 ? -9.328 8.877 1.644 1.00 92.75 219 ASN A O 1
ATOM 1765 N N . TYR A 1 220 ? -10.177 6.858 2.081 1.00 95.44 220 TYR A N 1
ATOM 1766 C CA . TYR A 1 220 ? -9.628 6.216 0.881 1.00 95.44 220 TYR A CA 1
ATOM 1767 C C . TYR A 1 220 ? -10.437 6.476 -0.399 1.00 95.44 220 TYR A C 1
ATOM 1769 O O . TYR A 1 220 ? -9.969 6.164 -1.494 1.00 95.44 220 TYR A O 1
ATOM 1777 N N . VAL A 1 221 ? -11.623 7.086 -0.290 1.00 96.69 221 VAL A N 1
ATOM 1778 C CA . VAL A 1 221 ? -12.368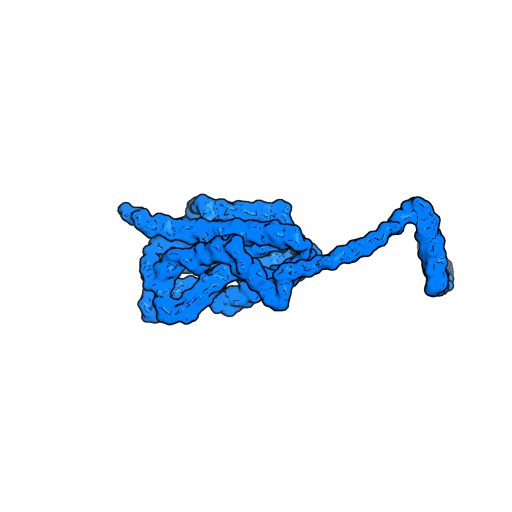 7.651 -1.436 1.00 96.69 221 VAL A CA 1
ATOM 1779 C C . VAL A 1 221 ? -12.288 9.176 -1.497 1.00 96.69 221 VAL A C 1
ATOM 1781 O O . VAL A 1 221 ? -12.910 9.797 -2.363 1.00 96.69 221 VAL A O 1
ATOM 1784 N N . ALA A 1 222 ? -11.529 9.800 -0.592 1.00 94.62 222 ALA A N 1
ATOM 1785 C CA . ALA A 1 222 ? -11.323 11.234 -0.598 1.00 94.62 222 ALA A CA 1
ATOM 1786 C C . ALA A 1 222 ? -10.622 11.676 -1.888 1.00 94.62 222 ALA A C 1
ATOM 1788 O O . ALA A 1 222 ? -9.941 10.908 -2.579 1.00 94.62 222 ALA A O 1
ATOM 1789 N N . LYS A 1 223 ? -10.819 12.950 -2.228 1.00 94.12 223 LYS A N 1
ATOM 1790 C CA . LYS A 1 223 ? -10.331 13.524 -3.482 1.00 94.12 223 LYS A CA 1
ATOM 1791 C C . LYS A 1 223 ? -8.810 13.413 -3.610 1.00 94.12 223 LYS A C 1
ATOM 1793 O O . LYS A 1 223 ? -8.325 13.025 -4.662 1.00 94.12 223 LYS A O 1
ATOM 1798 N N . ASP A 1 224 ? -8.075 13.739 -2.556 1.00 89.31 224 ASP A N 1
ATOM 1799 C CA . ASP A 1 224 ? -6.614 13.703 -2.544 1.00 89.31 224 ASP A CA 1
ATOM 1800 C C . ASP A 1 224 ? -6.058 12.277 -2.661 1.00 89.31 224 ASP A C 1
ATOM 1802 O O . ASP A 1 224 ? -5.090 12.066 -3.393 1.00 89.31 224 ASP A O 1
ATOM 1806 N N . TYR A 1 225 ? -6.695 11.289 -2.021 1.00 91.81 225 TYR A N 1
ATOM 1807 C CA . TYR A 1 225 ? -6.325 9.883 -2.204 1.00 91.81 225 TYR A CA 1
ATOM 1808 C C . TYR A 1 225 ? -6.615 9.406 -3.635 1.00 91.81 225 TYR A C 1
ATOM 1810 O O . TYR A 1 225 ? -5.767 8.784 -4.270 1.00 91.81 225 TYR A O 1
ATOM 1818 N N . THR A 1 226 ? -7.780 9.759 -4.187 1.00 94.88 226 THR A N 1
ATOM 1819 C CA . THR A 1 226 ? -8.150 9.413 -5.572 1.00 94.88 226 THR A CA 1
ATOM 1820 C C . THR A 1 226 ? -7.178 10.028 -6.585 1.00 94.88 226 THR A C 1
ATOM 1822 O O . THR A 1 226 ? -6.702 9.329 -7.474 1.00 94.88 226 THR A O 1
ATOM 1825 N N . GLU A 1 227 ? -6.791 11.296 -6.413 1.00 92.12 227 GLU A N 1
ATOM 1826 C CA . GLU A 1 227 ? -5.780 11.952 -7.257 1.00 92.12 227 GLU A CA 1
ATOM 1827 C C . GLU A 1 227 ? -4.407 11.258 -7.172 1.00 92.12 227 GLU A C 1
ATOM 1829 O O . GLU A 1 227 ? -3.684 11.170 -8.169 1.00 92.12 227 GLU A O 1
ATOM 1834 N N . ALA A 1 228 ? -4.031 10.741 -5.996 1.00 90.62 228 ALA A N 1
ATOM 1835 C CA . ALA A 1 228 ? -2.805 9.964 -5.835 1.00 90.62 228 ALA A CA 1
ATOM 1836 C C . ALA A 1 228 ? -2.871 8.616 -6.575 1.00 90.62 228 ALA A C 1
ATOM 1838 O O . ALA A 1 228 ? -1.893 8.228 -7.219 1.00 90.62 228 ALA A O 1
ATOM 1839 N N . VAL A 1 229 ? -4.017 7.930 -6.524 1.00 94.88 229 VAL A N 1
ATOM 1840 C CA . VAL A 1 229 ? -4.267 6.663 -7.235 1.00 94.88 229 VAL A CA 1
ATOM 1841 C C . VAL A 1 229 ? -4.236 6.858 -8.744 1.00 94.88 229 VAL A C 1
ATOM 1843 O O . VAL A 1 229 ? -3.596 6.064 -9.439 1.00 94.88 229 VAL A O 1
ATOM 1846 N N . ASP A 1 230 ? -4.878 7.914 -9.247 1.00 94.38 230 ASP A N 1
ATOM 1847 C CA . ASP A 1 230 ? -4.908 8.240 -10.673 1.00 94.38 230 ASP A CA 1
ATOM 1848 C C . ASP A 1 230 ? -3.490 8.462 -11.202 1.00 94.38 230 ASP A C 1
ATOM 1850 O O . ASP A 1 230 ? -3.076 7.808 -12.163 1.00 94.38 230 ASP A O 1
ATOM 1854 N N . LEU A 1 231 ? -2.695 9.294 -10.518 1.00 91.19 231 LEU A N 1
ATOM 1855 C CA . LEU A 1 231 ? -1.317 9.526 -10.938 1.00 91.19 231 LEU A CA 1
ATOM 1856 C C . LEU A 1 231 ? -0.450 8.266 -10.811 1.00 91.19 231 LEU A C 1
ATOM 1858 O O . LEU A 1 231 ? 0.342 7.970 -11.704 1.00 91.19 231 LEU A O 1
ATOM 1862 N N . GLY A 1 232 ? -0.561 7.523 -9.707 1.00 92.19 232 GLY A N 1
ATOM 1863 C CA . GLY A 1 232 ? 0.201 6.286 -9.524 1.00 92.19 232 GLY A CA 1
ATOM 1864 C C . GLY A 1 232 ? -0.097 5.271 -10.631 1.00 92.19 232 GLY A C 1
ATOM 1865 O O . GLY A 1 232 ? 0.817 4.658 -11.183 1.00 92.19 232 GLY A O 1
ATOM 1866 N N . THR A 1 233 ? -1.369 5.154 -11.011 1.00 95.44 233 THR A N 1
ATOM 1867 C CA . THR A 1 233 ? -1.839 4.305 -12.112 1.00 95.44 233 THR A CA 1
ATOM 1868 C C . THR A 1 233 ? -1.287 4.769 -13.459 1.00 95.44 233 THR A C 1
ATOM 1870 O O . THR A 1 233 ? -0.797 3.943 -14.231 1.00 95.44 233 THR A O 1
ATOM 1873 N N . GLU A 1 234 ? -1.329 6.072 -13.744 1.00 93.12 234 GLU A N 1
ATOM 1874 C CA . GLU A 1 234 ? -0.777 6.660 -14.969 1.00 93.12 234 GLU A CA 1
ATOM 1875 C C . GLU A 1 234 ? 0.728 6.394 -15.086 1.00 93.12 234 GLU A C 1
ATOM 1877 O O . GLU A 1 234 ? 1.171 5.809 -16.074 1.00 93.12 234 GLU A O 1
ATOM 1882 N N . LEU A 1 235 ? 1.500 6.687 -14.035 1.00 91.12 235 LEU A N 1
ATOM 1883 C CA . LEU A 1 235 ? 2.946 6.456 -14.006 1.00 91.12 235 LEU A CA 1
ATOM 1884 C C . LEU A 1 235 ? 3.308 4.985 -14.231 1.00 91.12 235 LEU A C 1
ATOM 1886 O O . LEU A 1 235 ? 4.261 4.684 -14.956 1.00 91.12 235 LEU A O 1
ATOM 1890 N N . LEU A 1 236 ? 2.563 4.060 -13.621 1.00 95.06 236 LEU A N 1
ATOM 1891 C CA . LEU A 1 236 ? 2.769 2.626 -13.814 1.00 95.06 236 LEU A CA 1
ATOM 1892 C C . LEU A 1 236 ? 2.447 2.200 -15.249 1.00 95.06 236 LEU A C 1
ATOM 1894 O O . LEU A 1 236 ? 3.207 1.433 -15.840 1.00 95.06 236 LEU A O 1
ATOM 1898 N N . ASN A 1 237 ? 1.361 2.719 -15.826 1.00 94.12 237 ASN A N 1
ATOM 1899 C CA . ASN A 1 237 ? 0.994 2.457 -17.215 1.00 94.12 237 ASN A CA 1
ATOM 1900 C C . ASN A 1 237 ? 2.057 2.966 -18.190 1.00 94.12 237 ASN A C 1
ATOM 1902 O O . ASN A 1 237 ? 2.479 2.209 -19.063 1.00 94.12 237 ASN A O 1
ATOM 1906 N N . GLU A 1 238 ? 2.523 4.202 -18.022 1.00 91.25 238 GLU A N 1
ATOM 1907 C CA . GLU A 1 238 ? 3.561 4.798 -18.863 1.00 91.25 238 GLU A CA 1
ATOM 1908 C C . GLU A 1 238 ? 4.873 4.015 -18.777 1.00 91.25 238 GLU A C 1
ATOM 1910 O O . GLU A 1 238 ? 5.433 3.616 -19.801 1.00 91.25 238 GLU A O 1
ATOM 1915 N N . ASN A 1 239 ? 5.350 3.725 -17.562 1.00 92.25 239 ASN A N 1
ATOM 1916 C CA . ASN A 1 239 ? 6.631 3.045 -17.373 1.00 92.25 239 ASN A CA 1
ATOM 1917 C C . ASN A 1 239 ? 6.618 1.598 -17.856 1.00 92.25 239 ASN A C 1
ATOM 1919 O O . ASN A 1 239 ? 7.642 1.118 -18.350 1.00 92.25 239 ASN A O 1
ATOM 1923 N N . ALA A 1 240 ? 5.469 0.926 -17.782 1.00 93.94 240 ALA A N 1
ATOM 1924 C CA . ALA A 1 240 ? 5.305 -0.409 -18.332 1.00 93.94 240 ALA A CA 1
ATOM 1925 C C . ALA A 1 240 ? 5.533 -0.440 -19.853 1.00 93.94 240 ALA A C 1
ATOM 1927 O O . ALA A 1 240 ? 6.067 -1.427 -20.359 1.00 93.94 240 ALA A O 1
ATOM 1928 N N . THR A 1 241 ? 5.204 0.637 -20.585 1.00 90.12 241 THR A N 1
ATOM 1929 C CA . THR A 1 241 ? 5.403 0.688 -22.049 1.00 90.12 241 THR A CA 1
ATOM 1930 C C . THR A 1 241 ? 6.867 0.611 -22.481 1.00 90.12 241 THR A C 1
ATOM 1932 O O . THR A 1 241 ? 7.165 0.229 -23.611 1.00 90.12 241 THR A O 1
ATOM 1935 N N . MET A 1 242 ? 7.785 0.942 -21.573 1.00 89.44 242 MET A N 1
ATOM 1936 C CA . MET A 1 242 ? 9.226 0.922 -21.815 1.00 89.44 242 MET A CA 1
ATOM 1937 C C . MET A 1 242 ? 9.876 -0.423 -21.458 1.00 89.44 242 MET A C 1
ATOM 1939 O O . MET A 1 242 ? 11.083 -0.585 -21.638 1.00 89.44 242 MET A O 1
ATOM 1943 N N . GLN A 1 243 ? 9.110 -1.386 -20.937 1.00 90.88 243 GLN A N 1
ATOM 1944 C CA . GLN A 1 243 ? 9.646 -2.655 -20.448 1.00 90.88 243 GLN A CA 1
ATOM 1945 C C . GLN A 1 243 ? 9.619 -3.751 -21.513 1.00 90.88 243 GLN A C 1
ATOM 1947 O O . GLN A 1 243 ? 8.755 -3.794 -22.387 1.00 90.88 243 GLN A O 1
ATOM 1952 N N . SER A 1 244 ? 10.551 -4.699 -21.409 1.00 90.56 244 SER A N 1
ATOM 1953 C CA . SER A 1 244 ? 10.495 -5.921 -22.212 1.00 90.56 244 SER A CA 1
ATOM 1954 C C . SER A 1 244 ? 9.387 -6.860 -21.705 1.00 90.56 244 SER A C 1
ATOM 1956 O O . SER A 1 244 ? 9.070 -6.837 -20.513 1.00 90.56 244 SER A O 1
ATOM 1958 N N . PRO A 1 245 ? 8.838 -7.753 -22.551 1.00 89.69 245 PRO A N 1
ATOM 1959 C CA . PRO A 1 245 ? 7.868 -8.755 -22.101 1.00 89.69 245 PRO A CA 1
ATOM 1960 C C . PRO A 1 245 ? 8.380 -9.615 -20.935 1.00 89.69 245 PRO A C 1
ATOM 1962 O O . PRO A 1 245 ? 7.646 -9.865 -19.985 1.00 89.69 245 PRO A O 1
ATOM 1965 N N . THR A 1 246 ? 9.658 -10.006 -20.956 1.00 92.69 246 THR A N 1
ATOM 1966 C CA . THR A 1 246 ? 10.283 -10.751 -19.851 1.00 92.69 246 THR A CA 1
ATOM 1967 C C . THR A 1 246 ? 10.285 -9.943 -18.556 1.00 92.69 246 THR A C 1
ATOM 1969 O O . THR A 1 246 ? 9.940 -10.479 -17.506 1.00 92.69 246 THR A O 1
ATOM 1972 N N . ARG A 1 247 ? 10.609 -8.643 -18.627 1.00 95.12 247 ARG A N 1
ATOM 1973 C CA . ARG A 1 247 ? 10.579 -7.765 -17.454 1.00 95.12 247 ARG A CA 1
ATOM 1974 C C . ARG A 1 247 ? 9.160 -7.612 -16.914 1.00 95.12 247 ARG A C 1
ATOM 1976 O O . ARG A 1 247 ? 8.975 -7.653 -15.706 1.00 95.12 247 ARG A O 1
ATOM 1983 N N . ILE A 1 248 ? 8.149 -7.516 -17.778 1.00 95.50 248 ILE A N 1
ATOM 1984 C CA . ILE A 1 248 ? 6.744 -7.494 -17.343 1.00 95.50 248 ILE A CA 1
ATOM 1985 C C . ILE A 1 248 ? 6.398 -8.739 -16.510 1.00 95.50 248 ILE A C 1
ATOM 1987 O O . ILE A 1 248 ? 5.791 -8.596 -15.453 1.00 95.50 248 ILE A O 1
ATOM 1991 N N . GLU A 1 249 ? 6.831 -9.939 -16.908 1.00 96.38 249 GLU A N 1
ATOM 1992 C CA . GLU A 1 249 ? 6.581 -11.160 -16.122 1.00 96.38 249 GLU A CA 1
ATOM 1993 C C . GLU A 1 249 ? 7.298 -11.169 -14.757 1.00 96.38 249 GLU A C 1
ATOM 1995 O O . GLU A 1 249 ? 6.769 -11.703 -13.781 1.00 96.38 249 GLU A O 1
ATOM 2000 N N . GLU A 1 250 ? 8.487 -10.573 -14.649 1.00 97.75 250 GLU A N 1
ATOM 2001 C CA . GLU A 1 250 ? 9.180 -10.397 -13.361 1.00 97.75 250 GLU A CA 1
ATOM 2002 C C . GLU A 1 250 ? 8.416 -9.437 -12.444 1.00 97.75 250 GLU A C 1
ATOM 2004 O O . GLU A 1 250 ? 8.181 -9.727 -11.271 1.00 97.75 250 GLU A O 1
ATOM 2009 N N . ILE A 1 251 ? 7.977 -8.315 -13.007 1.00 97.88 251 ILE A N 1
ATOM 2010 C CA . ILE A 1 251 ? 7.235 -7.266 -12.313 1.00 97.88 251 ILE A CA 1
ATOM 2011 C C . ILE A 1 251 ? 5.871 -7.774 -11.818 1.00 97.88 251 ILE A C 1
ATOM 2013 O O . ILE A 1 251 ? 5.468 -7.469 -10.695 1.00 97.88 251 ILE A O 1
ATOM 2017 N N . VAL A 1 252 ? 5.184 -8.615 -12.598 1.00 98.44 252 VAL A N 1
ATOM 2018 C CA . VAL A 1 252 ? 3.938 -9.276 -12.170 1.00 98.44 252 VAL A CA 1
ATOM 2019 C C . VAL A 1 252 ? 4.161 -10.093 -10.893 1.00 98.44 252 VAL A C 1
ATOM 2021 O O . VAL A 1 252 ? 3.345 -10.029 -9.974 1.00 98.44 252 VAL A O 1
ATOM 2024 N N . LYS A 1 253 ? 5.274 -10.830 -10.784 1.00 98.69 253 LYS A N 1
ATOM 2025 C CA . LYS A 1 253 ? 5.578 -11.621 -9.577 1.00 98.69 253 LYS A CA 1
ATOM 2026 C C . LYS A 1 253 ? 5.782 -10.737 -8.350 1.00 98.69 253 LYS A C 1
ATOM 2028 O O . LYS A 1 253 ? 5.367 -11.123 -7.258 1.00 98.69 253 LYS A O 1
ATOM 2033 N N . ILE A 1 254 ? 6.384 -9.560 -8.530 1.00 98.81 254 ILE A N 1
ATOM 2034 C CA . ILE A 1 254 ? 6.545 -8.570 -7.458 1.00 98.81 254 ILE A CA 1
ATOM 2035 C C . ILE A 1 254 ? 5.178 -8.081 -6.978 1.00 98.81 254 ILE A C 1
ATOM 2037 O O . ILE A 1 254 ? 4.904 -8.112 -5.779 1.00 98.81 254 ILE A O 1
ATOM 2041 N N . PHE A 1 255 ? 4.294 -7.713 -7.909 1.00 98.81 255 PHE A N 1
ATOM 2042 C CA . PHE A 1 255 ? 2.931 -7.298 -7.579 1.00 98.81 255 PHE A CA 1
ATOM 2043 C C . PHE A 1 255 ? 2.161 -8.390 -6.829 1.00 98.81 255 PHE A C 1
ATOM 2045 O O . PHE A 1 255 ? 1.552 -8.119 -5.796 1.00 98.81 255 PHE A O 1
ATOM 2052 N N . ILE A 1 256 ? 2.212 -9.637 -7.313 1.00 98.88 256 ILE A N 1
ATOM 2053 C CA . ILE A 1 256 ? 1.556 -10.785 -6.668 1.00 98.88 256 ILE A CA 1
ATOM 2054 C C . ILE A 1 256 ? 2.067 -10.964 -5.238 1.00 98.88 256 ILE A C 1
ATOM 2056 O O . ILE A 1 256 ? 1.276 -11.178 -4.320 1.00 98.88 256 ILE A O 1
ATOM 2060 N N . HIS A 1 257 ? 3.380 -10.889 -5.028 1.00 98.81 257 HIS A N 1
ATOM 2061 C CA . HIS A 1 257 ? 3.954 -11.074 -3.701 1.00 98.81 257 HIS A CA 1
ATOM 2062 C C . HIS A 1 257 ? 3.542 -9.950 -2.743 1.00 98.81 257 HIS A C 1
ATOM 2064 O O . HIS A 1 257 ? 3.073 -10.243 -1.647 1.00 98.81 257 HIS A O 1
ATOM 2070 N N . ALA A 1 258 ? 3.623 -8.688 -3.174 1.00 98.75 258 ALA A N 1
ATOM 2071 C CA . ALA A 1 258 ? 3.148 -7.550 -2.387 1.00 98.75 258 ALA A CA 1
ATOM 2072 C C . ALA A 1 258 ? 1.638 -7.642 -2.084 1.00 98.75 258 ALA A C 1
ATOM 2074 O O . ALA A 1 258 ? 1.217 -7.417 -0.957 1.00 98.75 258 ALA A O 1
ATOM 2075 N N . THR A 1 259 ? 0.826 -8.099 -3.040 1.00 98.81 259 THR A N 1
ATOM 2076 C CA . THR A 1 259 ? -0.617 -8.324 -2.833 1.00 98.81 259 THR A CA 1
ATOM 2077 C C . THR A 1 259 ? -0.892 -9.409 -1.782 1.00 98.81 259 THR A C 1
ATOM 2079 O O . THR A 1 259 ? -1.816 -9.292 -0.981 1.00 98.81 259 THR A O 1
ATOM 2082 N N . ASN A 1 260 ? -0.084 -10.473 -1.740 1.00 98.75 260 ASN A N 1
ATOM 2083 C CA . ASN A 1 260 ? -0.199 -11.481 -0.683 1.00 98.75 260 ASN A CA 1
ATOM 2084 C C . ASN A 1 260 ? 0.225 -10.932 0.688 1.00 98.75 260 ASN A C 1
ATOM 2086 O O . ASN A 1 260 ? -0.355 -11.330 1.698 1.00 98.75 260 ASN A O 1
ATOM 2090 N N . MET A 1 261 ? 1.197 -10.016 0.732 1.00 98.56 261 MET A N 1
ATOM 2091 C CA . MET A 1 261 ? 1.588 -9.336 1.970 1.00 98.56 261 MET A CA 1
ATOM 2092 C C . MET A 1 261 ? 0.462 -8.448 2.507 1.00 98.56 261 MET A C 1
ATOM 2094 O O . MET A 1 261 ? 0.204 -8.478 3.705 1.00 98.56 261 MET A O 1
ATOM 2098 N N . GLU A 1 262 ? -0.280 -7.758 1.636 1.00 98.50 262 GLU A N 1
ATOM 2099 C CA . GLU A 1 262 ? -1.490 -7.027 2.036 1.00 98.50 262 GLU A CA 1
ATOM 2100 C C . GLU A 1 262 ? -2.550 -7.942 2.667 1.00 98.50 262 GLU A C 1
ATOM 2102 O O . GLU A 1 262 ? -3.147 -7.618 3.691 1.00 98.50 262 GLU A O 1
ATOM 2107 N N . LYS A 1 263 ? -2.778 -9.130 2.089 1.00 98.19 263 LYS A N 1
ATOM 2108 C CA . LYS A 1 263 ? -3.662 -10.131 2.705 1.00 98.19 263 LYS A CA 1
ATOM 2109 C C . LYS A 1 263 ? -3.142 -10.563 4.082 1.00 98.19 263 LYS A C 1
ATOM 2111 O O . LYS A 1 263 ? -3.937 -10.676 5.009 1.00 98.19 263 LYS A O 1
ATOM 2116 N N . GLY A 1 264 ? -1.830 -10.750 4.236 1.00 97.75 264 GLY A N 1
ATOM 2117 C CA . GLY A 1 264 ? -1.203 -11.013 5.537 1.00 97.75 264 GLY A CA 1
ATOM 2118 C C . GLY A 1 264 ? -1.394 -9.869 6.540 1.00 97.75 264 GLY A C 1
ATOM 2119 O O . GLY A 1 264 ? -1.604 -10.113 7.726 1.00 97.75 264 GLY A O 1
ATOM 2120 N N . PHE A 1 265 ? -1.404 -8.623 6.067 1.00 97.88 265 PHE A N 1
ATOM 2121 C CA . PHE A 1 265 ? -1.702 -7.451 6.888 1.00 97.88 265 PHE A CA 1
ATOM 2122 C C . PHE A 1 265 ? -3.159 -7.453 7.379 1.00 97.88 265 PHE A C 1
ATOM 2124 O O . PHE A 1 265 ? -3.435 -7.163 8.544 1.00 97.88 265 PHE A O 1
ATOM 2131 N N . TRP A 1 266 ? -4.104 -7.872 6.533 1.00 98.00 266 TRP A N 1
ATOM 2132 C CA . TRP A 1 266 ? -5.481 -8.095 6.976 1.00 98.00 266 TRP A CA 1
ATOM 2133 C C . TRP A 1 266 ? -5.613 -9.272 7.945 1.00 98.00 266 TRP A C 1
ATOM 2135 O O . TRP A 1 266 ? -6.374 -9.171 8.908 1.00 98.00 266 TRP A O 1
ATOM 2145 N N . ASP A 1 267 ? -4.888 -10.371 7.716 1.00 97.62 267 ASP A N 1
ATOM 2146 C CA . ASP A 1 267 ? -4.870 -11.533 8.614 1.00 97.62 267 ASP A CA 1
ATOM 2147 C C . ASP A 1 267 ? -4.390 -11.151 10.013 1.00 97.62 267 ASP A C 1
ATOM 2149 O O . ASP A 1 267 ? -4.971 -11.599 10.996 1.00 97.62 267 ASP A O 1
ATOM 2153 N N . MET A 1 268 ? -3.367 -10.300 10.106 1.00 96.19 268 MET A N 1
ATOM 2154 C CA . MET A 1 268 ? -2.840 -9.775 11.365 1.00 96.19 268 MET A CA 1
ATOM 2155 C C . MET A 1 268 ? -3.938 -9.087 12.188 1.00 96.19 268 MET A C 1
ATOM 2157 O O . MET A 1 268 ? -4.148 -9.426 13.353 1.00 96.19 268 MET A O 1
ATOM 2161 N N . GLY A 1 269 ? -4.684 -8.157 11.582 1.00 93.31 269 GLY A N 1
ATOM 2162 C CA . GLY A 1 269 ? -5.819 -7.514 12.251 1.00 93.31 269 GLY A CA 1
ATOM 2163 C C . GLY A 1 269 ? -6.949 -8.503 12.558 1.00 93.31 269 GLY A C 1
ATOM 2164 O O . GLY A 1 269 ? -7.538 -8.478 13.638 1.00 93.31 269 GLY A O 1
ATOM 2165 N N . PHE A 1 270 ? -7.244 -9.414 11.628 1.00 93.06 270 PHE A N 1
ATOM 2166 C CA . PHE A 1 270 ? -8.318 -10.398 11.767 1.00 93.06 270 PHE A CA 1
ATOM 2167 C C . PHE A 1 270 ? -8.035 -11.455 12.843 1.00 93.06 270 PHE A C 1
ATOM 2169 O O . PHE A 1 270 ? -8.964 -11.900 13.511 1.00 93.06 270 PHE A O 1
ATOM 2176 N N . GLY A 1 271 ? -6.773 -11.825 13.060 1.00 91.12 271 GLY A N 1
ATOM 2177 C CA . GLY A 1 271 ? -6.352 -12.770 14.096 1.00 91.12 271 GLY A CA 1
ATOM 2178 C C . GLY A 1 271 ? -6.681 -12.295 15.512 1.00 91.12 271 GLY A C 1
ATOM 2179 O O . GLY A 1 271 ? -6.868 -13.113 16.405 1.00 91.12 271 GLY A O 1
ATOM 2180 N N . LYS A 1 272 ? -6.864 -10.983 15.703 1.00 90.00 272 LYS A N 1
ATOM 2181 C CA . LYS A 1 272 ? -7.304 -10.391 16.975 1.00 90.00 272 LYS A CA 1
ATOM 2182 C C . LYS A 1 272 ? -8.801 -10.546 17.246 1.00 90.00 272 LYS A C 1
ATOM 2184 O O . LYS A 1 272 ? -9.270 -10.213 18.331 1.00 90.00 272 LYS A O 1
ATOM 2189 N N . ILE A 1 273 ? -9.569 -11.087 16.300 1.00 84.38 273 ILE A N 1
ATOM 2190 C CA . ILE A 1 273 ? -10.984 -11.416 16.490 1.00 84.38 273 ILE A CA 1
ATOM 2191 C C . ILE A 1 273 ? -11.076 -12.725 17.285 1.00 84.38 273 ILE A C 1
ATOM 2193 O O . ILE A 1 273 ? -11.108 -13.810 16.711 1.00 84.38 273 ILE A O 1
ATOM 2197 N N . GLY A 1 274 ? -11.127 -12.618 18.615 1.00 66.75 274 GLY A N 1
ATOM 2198 C CA . GLY A 1 274 ? -11.301 -13.761 19.524 1.00 66.75 274 GLY A CA 1
ATOM 2199 C C . GLY A 1 274 ? -10.158 -14.005 20.513 1.00 66.75 274 GLY A C 1
ATOM 2200 O O . GLY A 1 274 ? -10.231 -14.965 21.270 1.00 66.75 274 GLY A O 1
ATOM 2201 N N . GLU A 1 275 ? -9.140 -13.141 20.555 1.00 58.28 275 GLU A N 1
ATOM 2202 C CA . GLU A 1 275 ? -8.110 -13.149 21.611 1.00 58.28 275 GLU A CA 1
ATOM 2203 C C . GLU A 1 275 ? -8.585 -12.487 22.927 1.00 58.28 275 GLU A C 1
ATOM 2205 O O . GLU A 1 275 ? -7.780 -12.246 23.823 1.00 58.28 275 GLU A O 1
ATOM 2210 N N . GLU A 1 276 ? -9.888 -12.216 23.076 1.00 46.75 276 GLU A N 1
ATOM 2211 C CA . GLU A 1 276 ? -10.488 -11.817 24.355 1.00 46.75 276 GLU A CA 1
ATOM 2212 C C . GLU A 1 276 ? -10.417 -12.997 25.348 1.00 46.75 276 GLU A C 1
ATOM 2214 O O . GLU A 1 276 ? -11.242 -13.914 25.307 1.00 46.75 276 GLU A O 1
ATOM 2219 N N . GLN A 1 277 ? -9.402 -12.980 26.221 1.00 37.50 277 GLN A N 1
ATOM 2220 C CA . GLN A 1 277 ? -9.429 -13.631 27.538 1.00 37.50 277 GLN A CA 1
ATOM 2221 C C . GLN A 1 277 ? -9.741 -12.596 28.613 1.00 37.50 277 GLN A C 1
ATOM 2223 O O . GLN A 1 277 ? -9.089 -11.527 28.601 1.00 37.50 277 GLN A O 1
#

Foldseek 3Di:
DDDDDDDDDDDDPPPDDDPVVVVVVVVVVCPPPPDDDDDPPPDDDDAPDDPVFDVVVLCPDPLQVVLLCLLQVPVQLVCLQQLNQDPVLVLQLLLLVLVLLVLVLVLLCLLLVQDPDPVSVVVSVVVSVVSVVVSVVSQVLNVVVVHHPVNSVPDDRDPLSCVLSVLLVVLSVPHHSLLSLLLCLCVLQSQLSNLVCSVPDPSGQAVVNVSPSNVVSCVCPDPVSVVVNVVSRVVNRVVSVVDDNVVSVVSSVSNSVSSNSSSVSSVSSVVPVPPPD

pLDDT: mean 88.79, std 15.11, range [37.5, 98.88]